Protein AF-E8KKF7-F1 (afdb_monomer_lite)

Structure (mmCIF, N/CA/C/O backbone):
data_AF-E8KKF7-F1
#
_entry.id   AF-E8KKF7-F1
#
loop_
_atom_site.group_PDB
_atom_site.id
_atom_site.type_symbol
_atom_site.label_atom_id
_atom_site.label_alt_id
_atom_site.label_comp_id
_atom_site.label_asym_id
_atom_site.label_entity_id
_atom_site.label_seq_id
_atom_site.pdbx_PDB_ins_code
_atom_site.Cartn_x
_atom_site.Cartn_y
_atom_site.Cartn_z
_atom_site.occupancy
_atom_site.B_iso_or_equiv
_atom_site.auth_seq_id
_atom_site.auth_comp_id
_atom_site.auth_asym_id
_atom_site.auth_atom_id
_atom_site.pdbx_PDB_model_num
ATOM 1 N N . MET A 1 1 ? 5.276 -1.524 -34.669 1.00 68.00 1 MET A N 1
ATOM 2 C CA . MET A 1 1 ? 5.662 -0.250 -34.017 1.00 68.00 1 MET A CA 1
ATOM 3 C C . MET A 1 1 ? 6.555 -0.436 -32.788 1.00 68.00 1 MET A C 1
ATOM 5 O O . MET A 1 1 ? 7.457 0.373 -32.644 1.00 68.00 1 MET A O 1
ATOM 9 N N . LEU A 1 2 ? 6.361 -1.468 -31.948 1.00 82.12 2 LEU A N 1
ATOM 10 C CA . LEU A 1 2 ? 7.208 -1.723 -30.761 1.00 82.12 2 LEU A CA 1
ATOM 11 C C . LEU A 1 2 ? 8.343 -2.738 -31.017 1.00 82.12 2 LEU A C 1
ATOM 13 O O . LEU A 1 2 ? 9.463 -2.562 -30.546 1.00 82.12 2 LEU A O 1
ATOM 17 N N . ALA A 1 3 ? 8.071 -3.789 -31.797 1.00 81.12 3 ALA A N 1
ATOM 18 C CA . ALA A 1 3 ? 9.077 -4.777 -32.189 1.00 81.12 3 ALA A CA 1
ATOM 19 C C . ALA A 1 3 ? 10.085 -4.194 -33.200 1.00 81.12 3 ALA A C 1
ATOM 21 O O . ALA A 1 3 ? 9.712 -3.393 -34.060 1.00 81.12 3 ALA A O 1
ATOM 22 N N . GLY A 1 4 ? 11.356 -4.602 -33.092 1.00 84.06 4 GLY A N 1
ATOM 23 C CA . GLY A 1 4 ? 12.447 -4.180 -33.984 1.00 84.06 4 GLY A CA 1
ATOM 24 C C . GLY A 1 4 ? 13.135 -2.856 -33.617 1.00 84.06 4 GLY A C 1
ATOM 25 O O . GLY A 1 4 ? 14.090 -2.468 -34.283 1.00 84.06 4 GLY A O 1
ATOM 26 N N . LYS A 1 5 ? 12.692 -2.165 -32.557 1.00 91.25 5 LYS A N 1
ATOM 27 C CA . LYS A 1 5 ? 13.332 -0.951 -32.015 1.00 91.25 5 LYS A CA 1
ATOM 28 C C . LYS A 1 5 ? 13.573 -1.090 -30.514 1.00 91.25 5 LYS A C 1
ATOM 30 O O . LYS A 1 5 ? 12.840 -1.815 -29.838 1.00 91.25 5 LYS A O 1
ATOM 35 N N . ARG A 1 6 ? 14.574 -0.375 -29.986 1.00 95.31 6 ARG A N 1
ATOM 36 C CA . ARG A 1 6 ? 14.796 -0.256 -28.536 1.00 95.31 6 ARG A CA 1
ATOM 37 C C . ARG A 1 6 ? 13.617 0.496 -27.912 1.00 95.31 6 ARG A C 1
ATOM 39 O O . ARG A 1 6 ? 13.372 1.640 -28.281 1.00 95.31 6 ARG A O 1
ATOM 46 N N . THR A 1 7 ? 12.882 -0.167 -27.021 1.00 95.88 7 THR A N 1
ATOM 47 C CA . THR A 1 7 ? 11.626 0.338 -26.453 1.00 95.88 7 THR A CA 1
ATOM 48 C C . THR A 1 7 ? 11.615 0.179 -24.938 1.00 95.88 7 THR A C 1
ATOM 50 O O . THR A 1 7 ? 11.833 -0.918 -24.422 1.00 95.88 7 THR A O 1
ATOM 53 N N . GLN A 1 8 ? 11.284 1.264 -24.238 1.00 95.44 8 GLN A N 1
ATOM 54 C CA . GLN A 1 8 ? 11.093 1.285 -22.793 1.00 95.44 8 GLN A CA 1
ATOM 55 C C . GLN A 1 8 ? 9.616 1.514 -22.460 1.00 95.44 8 GLN A C 1
ATOM 57 O O . GLN A 1 8 ? 9.016 2.491 -22.906 1.00 95.44 8 GLN A O 1
ATOM 62 N N . LEU A 1 9 ? 9.032 0.625 -21.658 1.00 95.31 9 LEU A N 1
ATOM 63 C CA . LEU A 1 9 ? 7.676 0.772 -21.135 1.00 95.31 9 LEU A CA 1
ATOM 64 C C . LEU A 1 9 ? 7.725 1.456 -19.766 1.00 95.31 9 LEU A C 1
ATOM 66 O O . LEU A 1 9 ? 8.407 0.976 -18.861 1.00 95.31 9 LEU A O 1
ATOM 70 N N . ILE A 1 10 ? 6.990 2.555 -19.593 1.00 96.06 10 ILE A N 1
ATOM 71 C CA . ILE A 1 10 ? 6.925 3.298 -18.326 1.00 96.06 10 ILE A CA 1
ATOM 72 C C . ILE A 1 10 ? 5.475 3.329 -17.845 1.00 96.06 10 ILE A C 1
ATOM 74 O O . ILE A 1 10 ? 4.610 3.926 -18.482 1.00 96.06 10 ILE A O 1
ATOM 78 N N . PHE A 1 11 ? 5.217 2.688 -16.707 1.00 96.44 11 PHE A N 1
ATOM 79 C CA . PHE A 1 11 ? 3.901 2.607 -16.081 1.00 96.44 11 PHE A CA 1
ATOM 80 C C . PHE A 1 11 ? 3.765 3.609 -14.929 1.00 96.44 11 PHE A C 1
ATOM 82 O O . PHE A 1 11 ? 4.661 3.761 -14.095 1.00 96.44 11 PHE A O 1
ATOM 89 N N . GLY A 1 12 ? 2.604 4.263 -14.869 1.00 96.19 12 GLY A N 1
ATOM 90 C CA . GLY A 1 12 ? 2.159 5.057 -13.722 1.00 96.19 12 GLY A CA 1
ATOM 91 C C . GLY A 1 12 ? 1.305 4.237 -12.751 1.00 96.19 12 GLY A C 1
ATOM 92 O O . GLY A 1 12 ? 0.695 3.243 -13.138 1.00 96.19 12 GLY A O 1
ATOM 93 N N . TRP A 1 13 ? 1.184 4.683 -11.498 1.00 96.94 13 TRP A N 1
ATOM 94 C CA . TRP A 1 13 ? 0.419 3.963 -10.464 1.00 96.94 13 TRP A CA 1
ATOM 95 C C . TRP A 1 13 ? -1.100 4.122 -10.547 1.00 96.94 13 TRP A C 1
ATOM 97 O O . TRP A 1 13 ? -1.814 3.499 -9.767 1.00 96.94 13 TRP A O 1
ATOM 107 N N . ALA A 1 14 ? -1.622 4.940 -11.461 1.00 95.75 14 ALA A N 1
ATOM 108 C CA . ALA A 1 14 ? -3.063 5.146 -11.589 1.00 95.75 14 ALA A CA 1
ATOM 109 C C . ALA A 1 14 ? -3.789 3.894 -12.110 1.00 95.75 14 ALA A C 1
ATOM 111 O O . ALA A 1 14 ? -4.843 3.539 -11.590 1.00 95.75 14 ALA A O 1
ATOM 112 N N . ILE A 1 15 ? -3.207 3.189 -13.087 1.00 95.44 15 ILE A N 1
ATOM 113 C CA . ILE A 1 15 ? -3.889 2.102 -13.807 1.00 95.44 15 ILE A CA 1
ATOM 114 C C . ILE A 1 15 ? -4.174 0.867 -12.936 1.00 95.44 15 ILE A C 1
ATOM 116 O O . ILE A 1 15 ? -5.080 0.107 -13.252 1.00 95.44 15 ILE A O 1
ATOM 120 N N . GLN A 1 16 ? -3.471 0.682 -11.814 1.00 95.94 16 GLN A N 1
ATOM 121 C CA . GLN A 1 16 ? -3.787 -0.385 -10.850 1.00 95.94 16 GLN A CA 1
ATOM 122 C C . GLN A 1 16 ? -4.894 -0.010 -9.850 1.00 95.94 16 GLN A C 1
ATOM 124 O O . GLN A 1 16 ? -5.404 -0.873 -9.144 1.00 95.94 16 GLN A O 1
ATOM 129 N N . ARG A 1 17 ? -5.327 1.259 -9.789 1.00 94.75 17 ARG A N 1
ATOM 130 C CA . ARG A 1 17 ? -6.362 1.728 -8.843 1.00 94.75 17 ARG A CA 1
ATOM 131 C C . ARG A 1 17 ? -7.768 1.599 -9.423 1.00 94.75 17 ARG A C 1
ATOM 133 O O . ARG A 1 17 ? -8.554 2.540 -9.375 1.00 94.75 17 ARG A O 1
ATOM 140 N N . GLN A 1 18 ? -8.074 0.430 -9.967 1.00 95.31 18 GLN A N 1
ATOM 141 C CA . GLN A 1 18 ? -9.381 0.086 -10.519 1.00 95.31 18 GLN A CA 1
ATOM 142 C C . GLN A 1 18 ? -9.734 -1.366 -10.191 1.00 95.31 18 GLN A C 1
ATOM 144 O O . GLN A 1 18 ? -8.913 -2.114 -9.655 1.00 95.31 18 GLN A O 1
ATOM 149 N N . GLN A 1 19 ? -10.966 -1.771 -10.495 1.00 96.50 19 GLN A N 1
ATOM 150 C CA . GLN A 1 19 ? -11.353 -3.173 -10.386 1.00 96.50 19 GLN A CA 1
ATOM 151 C C . GLN A 1 19 ? -10.482 -4.019 -11.327 1.00 96.50 19 GLN A C 1
ATOM 153 O O . GLN A 1 19 ? -10.274 -3.633 -12.474 1.00 96.50 19 GLN A O 1
ATOM 158 N N . HIS A 1 20 ? -9.967 -5.150 -10.838 1.00 96.75 20 HIS A N 1
ATOM 159 C CA . HIS A 1 20 ? -8.999 -5.990 -11.560 1.00 96.75 20 HIS A CA 1
ATOM 160 C C . HIS A 1 20 ? -7.677 -5.274 -11.900 1.00 96.75 20 HIS A C 1
ATOM 162 O O . HIS A 1 20 ? -7.023 -5.577 -12.899 1.00 96.75 20 HIS A O 1
ATOM 168 N N . GLY A 1 21 ? -7.274 -4.302 -11.075 1.00 96.38 21 GLY A N 1
ATOM 169 C CA . GLY A 1 21 ? -6.065 -3.500 -11.271 1.00 96.38 21 GLY A CA 1
ATOM 170 C C . GLY A 1 21 ? -4.748 -4.286 -11.273 1.00 96.38 21 GLY A C 1
ATOM 171 O O . GLY A 1 21 ? -3.733 -3.767 -11.735 1.00 96.38 21 GLY A O 1
ATOM 172 N N . GLU A 1 22 ? -4.750 -5.542 -10.827 1.00 96.56 22 GLU A N 1
ATOM 173 C CA . GLU A 1 22 ? -3.617 -6.461 -10.941 1.00 96.56 22 GLU A CA 1
ATOM 174 C C . GLU A 1 22 ? -3.328 -6.890 -12.393 1.00 96.56 22 GLU A C 1
ATOM 176 O O . GLU A 1 22 ? -2.169 -7.079 -12.768 1.00 96.56 22 GLU A O 1
ATOM 181 N N . GLN A 1 23 ? -4.364 -6.977 -13.234 1.00 97.88 23 GLN A N 1
ATOM 182 C CA . GLN A 1 23 ? -4.271 -7.451 -14.617 1.00 97.88 23 GLN A CA 1
ATOM 183 C C . GLN A 1 23 ? -3.421 -6.549 -15.532 1.00 97.88 23 GLN A C 1
ATOM 185 O O . GLN A 1 23 ? -2.531 -7.074 -16.204 1.00 97.88 23 GLN A O 1
ATOM 190 N N . PRO A 1 24 ? -3.612 -5.209 -15.584 1.00 96.62 24 PRO A N 1
ATOM 191 C CA . PRO A 1 24 ? -2.835 -4.353 -16.486 1.00 96.62 24 PRO A CA 1
ATOM 192 C C . PRO A 1 24 ? -1.336 -4.347 -16.166 1.00 96.62 24 PRO A C 1
ATOM 194 O O . PRO A 1 24 ? -0.515 -4.271 -17.078 1.00 96.62 24 PRO A O 1
ATOM 197 N N . TYR A 1 25 ? -0.969 -4.460 -14.888 1.00 96.44 25 TYR A N 1
ATOM 198 C CA . TYR A 1 25 ? 0.431 -4.574 -14.476 1.00 96.44 25 TYR A CA 1
ATOM 199 C C . TYR A 1 25 ? 1.027 -5.917 -14.896 1.00 96.44 25 TYR A C 1
ATOM 201 O O . TYR A 1 25 ? 2.114 -5.959 -15.473 1.00 96.44 25 TYR A O 1
ATOM 209 N N . TRP A 1 26 ? 0.301 -7.013 -14.662 1.00 97.62 26 TRP A N 1
ATOM 210 C CA . TRP A 1 26 ? 0.760 -8.338 -15.067 1.00 97.62 26 TRP A CA 1
ATOM 211 C C . TRP A 1 26 ? 0.940 -8.422 -16.586 1.00 97.62 26 TRP A C 1
ATOM 213 O O . TRP A 1 26 ? 2.009 -8.806 -17.065 1.00 97.62 26 TRP A O 1
ATOM 223 N N . MET A 1 27 ? -0.047 -7.964 -17.355 1.00 97.50 27 MET A N 1
ATOM 224 C CA . MET A 1 27 ? 0.040 -7.958 -18.814 1.00 97.50 27 MET A CA 1
ATOM 225 C C . MET A 1 27 ? 1.167 -7.049 -19.327 1.00 97.50 27 MET A C 1
ATOM 227 O O . MET A 1 27 ? 1.836 -7.388 -20.303 1.00 97.50 27 MET A O 1
ATOM 231 N N . GLY A 1 28 ? 1.439 -5.928 -18.649 1.00 95.62 28 GLY A N 1
ATOM 232 C CA . GLY A 1 28 ? 2.584 -5.067 -18.948 1.00 95.62 28 GLY A CA 1
ATOM 233 C C . GLY A 1 28 ? 3.923 -5.803 -18.845 1.00 95.62 28 GLY A C 1
ATOM 234 O O . GLY A 1 28 ? 4.760 -5.695 -19.744 1.00 95.62 28 GLY A O 1
ATOM 235 N N . ALA A 1 29 ? 4.106 -6.605 -17.794 1.00 96.44 29 ALA A N 1
ATOM 236 C CA . ALA A 1 29 ? 5.296 -7.438 -17.629 1.00 96.44 29 ALA A CA 1
ATOM 237 C C . ALA A 1 29 ? 5.397 -8.533 -18.707 1.00 96.44 29 ALA A C 1
ATOM 239 O O . ALA A 1 29 ? 6.473 -8.740 -19.268 1.00 96.44 29 ALA A O 1
ATOM 240 N N . VAL A 1 30 ? 4.279 -9.189 -19.040 1.00 97.12 30 VAL A N 1
ATOM 241 C CA . VAL A 1 30 ? 4.223 -10.198 -20.112 1.00 97.12 30 VAL A CA 1
ATOM 242 C C . VAL A 1 30 ? 4.623 -9.583 -21.454 1.00 97.12 30 VAL A C 1
ATOM 244 O O . VAL A 1 30 ? 5.475 -10.130 -22.149 1.00 97.12 30 VAL A O 1
ATOM 247 N N . LEU A 1 31 ? 4.089 -8.408 -21.797 1.00 95.44 31 LEU A N 1
ATOM 248 C CA . LEU A 1 31 ? 4.441 -7.703 -23.029 1.00 95.44 31 LEU A CA 1
ATOM 249 C C . LEU A 1 31 ? 5.932 -7.332 -23.074 1.00 95.44 31 LEU A C 1
ATOM 251 O O . LEU A 1 31 ? 6.580 -7.510 -24.104 1.00 95.44 31 LEU A O 1
ATOM 255 N N . ALA A 1 32 ? 6.494 -6.851 -21.962 1.00 95.69 32 ALA A N 1
ATOM 256 C CA . ALA A 1 32 ? 7.920 -6.545 -21.868 1.00 95.69 32 ALA A CA 1
ATOM 257 C C . ALA A 1 32 ? 8.796 -7.791 -22.083 1.00 95.69 32 ALA A C 1
ATOM 259 O O . ALA A 1 32 ? 9.821 -7.713 -22.764 1.00 95.69 32 ALA A O 1
ATOM 260 N N . ALA A 1 33 ? 8.376 -8.938 -21.539 1.00 95.81 33 ALA A N 1
ATOM 261 C CA . ALA A 1 33 ? 9.050 -10.216 -21.734 1.00 95.81 33 ALA A CA 1
ATOM 262 C C . ALA A 1 33 ? 8.961 -10.686 -23.195 1.00 95.81 33 ALA A C 1
ATOM 264 O O . ALA A 1 33 ? 9.976 -11.077 -23.765 1.00 95.81 33 ALA A O 1
ATOM 265 N N . MET A 1 34 ? 7.792 -10.562 -23.834 1.00 95.44 34 MET A N 1
ATOM 266 C CA . MET A 1 34 ? 7.607 -10.888 -25.256 1.00 95.44 34 MET A CA 1
ATOM 267 C C . MET A 1 34 ? 8.458 -10.012 -26.186 1.00 95.44 34 MET A C 1
ATOM 269 O O . MET A 1 34 ? 8.893 -10.477 -27.235 1.00 95.44 34 MET A O 1
ATOM 273 N N . LEU A 1 35 ? 8.719 -8.754 -25.812 1.00 94.56 35 LEU A N 1
ATOM 274 C CA . LEU A 1 35 ? 9.629 -7.878 -26.557 1.00 94.56 35 LEU A CA 1
ATOM 275 C C . LEU A 1 35 ? 11.105 -8.290 -26.418 1.00 94.56 35 LEU A C 1
ATOM 277 O O . LEU A 1 35 ? 11.910 -7.890 -27.257 1.00 94.56 35 LEU A O 1
ATOM 281 N N . GLY A 1 36 ? 11.471 -9.059 -25.385 1.00 95.06 36 GLY A N 1
ATOM 282 C CA . GLY A 1 36 ? 12.812 -9.631 -25.212 1.00 95.06 36 GLY A CA 1
ATOM 283 C C . GLY A 1 36 ? 13.919 -8.625 -24.873 1.00 95.06 36 GLY A C 1
ATOM 284 O O . GLY A 1 36 ? 15.091 -8.912 -25.083 1.00 95.06 36 GLY A O 1
ATOM 285 N N . GLN A 1 37 ? 13.572 -7.430 -24.378 1.00 95.38 37 GLN A N 1
ATOM 286 C CA . GLN A 1 37 ? 14.531 -6.334 -24.130 1.00 95.38 37 GLN A CA 1
ATOM 287 C C . GLN A 1 37 ? 14.801 -6.066 -22.642 1.00 95.38 37 GLN A C 1
ATOM 289 O O . GLN A 1 37 ? 15.417 -5.057 -22.295 1.00 95.38 37 GLN A O 1
ATOM 294 N N . ILE A 1 38 ? 14.325 -6.943 -21.755 1.00 96.62 38 ILE A N 1
ATOM 295 C CA . ILE A 1 38 ? 14.552 -6.832 -20.311 1.00 96.62 38 ILE A CA 1
ATOM 296 C C . ILE A 1 38 ? 16.052 -6.995 -20.026 1.00 96.62 38 ILE A C 1
ATOM 298 O O . ILE A 1 38 ? 16.666 -7.965 -20.458 1.00 96.62 38 ILE A O 1
ATOM 302 N N . GLY A 1 39 ? 16.633 -6.034 -19.302 1.00 94.69 39 GLY A N 1
ATOM 303 C CA . GLY A 1 39 ? 18.057 -6.015 -18.940 1.00 94.69 39 GLY A CA 1
ATOM 304 C C . GLY A 1 39 ? 18.948 -5.182 -19.867 1.00 94.69 39 GLY A C 1
ATOM 305 O O . GLY A 1 39 ? 20.111 -4.957 -19.547 1.00 94.69 39 GLY A O 1
ATOM 306 N N . LEU A 1 40 ? 18.422 -4.674 -20.986 1.00 95.69 40 LEU A N 1
ATOM 307 C CA . LEU A 1 40 ? 19.177 -3.812 -21.895 1.00 95.69 40 LEU A CA 1
ATOM 308 C C . LEU A 1 40 ? 18.978 -2.325 -21.550 1.00 95.69 40 LEU A C 1
ATOM 310 O O . LEU A 1 40 ? 17.876 -1.904 -21.204 1.00 95.69 40 LEU A O 1
ATOM 314 N N . ALA A 1 41 ? 20.019 -1.500 -21.710 1.00 95.81 41 ALA A N 1
ATOM 315 C CA . ALA A 1 41 ? 19.934 -0.056 -21.462 1.00 95.81 41 ALA A CA 1
ATOM 316 C C . ALA A 1 41 ? 18.851 0.613 -22.336 1.00 95.81 41 ALA A C 1
ATOM 318 O O . ALA A 1 41 ? 18.863 0.482 -23.561 1.00 95.81 41 ALA A O 1
ATOM 319 N N . GLY A 1 42 ? 17.888 1.302 -21.718 1.00 93.44 42 GLY A N 1
ATOM 320 C CA . GLY A 1 42 ? 16.740 1.894 -22.423 1.00 93.44 42 GLY A CA 1
ATOM 321 C C . GLY A 1 42 ? 15.728 0.873 -22.968 1.00 93.44 42 GLY A C 1
ATOM 322 O O . GLY A 1 42 ? 14.938 1.206 -23.847 1.00 93.44 42 GLY A O 1
ATOM 323 N N . GLY A 1 43 ? 15.776 -0.380 -22.504 1.00 94.12 43 GLY A N 1
ATOM 324 C CA . GLY A 1 43 ? 14.842 -1.450 -22.851 1.00 94.12 43 GLY A CA 1
ATOM 325 C C . GLY A 1 43 ? 14.110 -2.000 -21.626 1.00 94.12 43 GLY A C 1
ATOM 326 O O . GLY A 1 43 ? 14.532 -1.811 -20.486 1.00 94.12 43 GLY A O 1
ATOM 327 N N . GLY A 1 44 ? 13.000 -2.697 -21.860 1.00 95.50 44 GLY A N 1
ATOM 328 C CA . GLY A 1 44 ? 12.240 -3.367 -20.804 1.00 95.50 44 GLY A CA 1
ATOM 329 C C . GLY A 1 44 ? 11.143 -2.490 -20.204 1.00 95.50 44 GLY A C 1
ATOM 330 O O . GLY A 1 44 ? 10.489 -1.726 -20.914 1.00 95.50 44 GLY A O 1
ATOM 331 N N . ILE A 1 45 ? 10.898 -2.642 -18.902 1.00 96.50 45 ILE A N 1
ATOM 332 C CA . ILE A 1 45 ? 9.751 -2.051 -18.204 1.00 96.50 45 ILE A CA 1
ATOM 333 C C . ILE A 1 45 ? 10.168 -1.360 -16.910 1.00 96.50 45 ILE A C 1
ATOM 335 O O . ILE A 1 45 ? 11.037 -1.837 -16.184 1.00 96.50 45 ILE A O 1
ATOM 339 N N . SER A 1 46 ? 9.508 -0.249 -16.593 1.00 96.44 46 SER A N 1
ATOM 340 C CA . SER A 1 46 ? 9.616 0.406 -15.301 1.00 96.44 46 SER A CA 1
ATOM 341 C C . SER A 1 46 ? 8.268 0.836 -14.744 1.00 96.44 46 SER A C 1
ATOM 343 O O . SER A 1 46 ? 7.392 1.301 -15.470 1.00 96.44 46 SER A O 1
ATOM 345 N N . TYR A 1 47 ? 8.156 0.753 -13.421 1.00 96.81 47 TYR A N 1
ATOM 346 C CA . TYR A 1 47 ? 6.976 1.126 -12.651 1.00 96.81 47 TYR A CA 1
ATOM 347 C C . TYR A 1 47 ? 7.187 2.356 -11.759 1.00 96.81 47 TYR A C 1
ATOM 349 O O . TYR A 1 47 ? 6.302 2.664 -10.967 1.00 96.81 47 TYR A O 1
ATOM 357 N N . ALA A 1 48 ? 8.344 3.034 -11.820 1.00 95.69 48 ALA A N 1
ATOM 358 C CA . ALA A 1 48 ? 8.704 4.025 -10.797 1.00 95.69 48 ALA A CA 1
ATOM 359 C C . ALA A 1 48 ? 9.446 5.287 -11.285 1.00 95.69 48 ALA A C 1
ATOM 361 O O . ALA A 1 48 ? 9.647 6.182 -10.477 1.00 95.69 48 ALA A O 1
ATOM 362 N N . HIS A 1 49 ? 9.791 5.433 -12.576 1.00 95.00 49 HIS A N 1
ATOM 363 C CA . HIS A 1 49 ? 10.504 6.635 -13.082 1.00 95.00 49 HIS A CA 1
ATOM 364 C C . HIS A 1 49 ? 9.765 7.967 -12.834 1.00 95.00 49 HIS A C 1
ATOM 366 O O . HIS A 1 49 ? 10.361 9.032 -12.920 1.00 95.00 49 HIS A O 1
ATOM 372 N N . HIS A 1 50 ? 8.468 7.926 -12.528 1.00 95.19 50 HIS A N 1
ATOM 373 C CA . HIS A 1 50 ? 7.663 9.106 -12.206 1.00 95.19 50 HIS A CA 1
ATOM 374 C C . HIS A 1 50 ? 7.703 9.494 -10.713 1.00 95.19 50 HIS A C 1
ATOM 376 O O . HIS A 1 50 ? 7.037 10.450 -10.322 1.00 95.19 50 HIS A O 1
ATOM 382 N N . TYR A 1 51 ? 8.423 8.749 -9.867 1.00 96.56 51 TYR A N 1
ATOM 383 C CA . TYR A 1 51 ? 8.450 8.934 -8.417 1.00 96.56 51 TYR A CA 1
ATOM 384 C C . TYR A 1 51 ? 9.866 9.258 -7.924 1.00 96.56 51 TYR A C 1
ATOM 386 O O . TYR A 1 51 ? 10.820 8.574 -8.284 1.00 96.56 51 TYR A O 1
ATOM 394 N N . SER A 1 52 ? 9.990 10.303 -7.099 1.00 94.69 52 SER A N 1
ATOM 395 C CA . SER A 1 52 ? 11.213 10.690 -6.371 1.00 94.69 52 SER A CA 1
ATOM 396 C C . SER A 1 52 ? 12.504 10.697 -7.204 1.00 94.69 52 SER A C 1
ATOM 398 O O . SER A 1 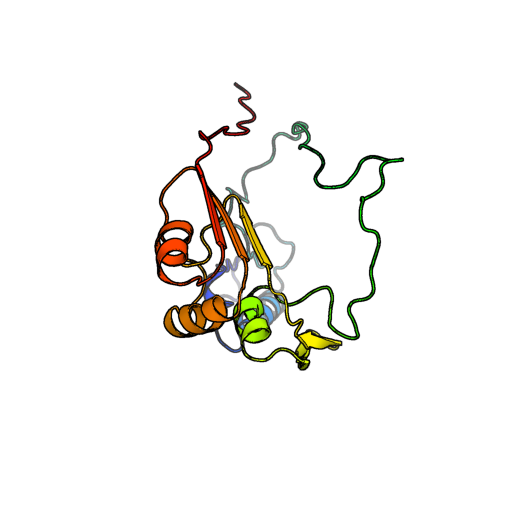52 ? 13.544 10.235 -6.743 1.00 94.69 52 SER A O 1
ATOM 400 N N . SER A 1 53 ? 12.434 11.209 -8.438 1.00 94.75 53 SER A N 1
ATOM 401 C CA . SER A 1 53 ? 13.585 11.342 -9.350 1.00 94.75 53 SER A CA 1
ATOM 402 C C . SER A 1 53 ? 14.343 10.032 -9.621 1.00 94.75 53 SER A C 1
ATOM 404 O O . SER A 1 53 ? 15.549 10.042 -9.879 1.00 94.75 53 SER A O 1
ATOM 406 N N . ILE A 1 54 ? 13.645 8.891 -9.590 1.00 93.12 54 ILE A N 1
ATOM 407 C CA . ILE A 1 54 ? 14.219 7.594 -9.964 1.00 93.12 54 ILE A CA 1
ATOM 408 C C . ILE A 1 54 ? 14.746 7.659 -11.404 1.00 93.12 54 ILE A C 1
ATOM 410 O O . ILE A 1 54 ? 14.008 7.974 -12.337 1.00 93.12 54 ILE A O 1
ATOM 414 N N . GLY A 1 55 ? 16.029 7.334 -11.568 1.00 91.81 55 GLY A N 1
ATOM 415 C CA . GLY A 1 55 ? 16.774 7.466 -12.825 1.00 91.81 55 GLY A CA 1
ATOM 416 C C . GLY A 1 55 ? 17.982 8.400 -12.711 1.00 91.81 55 GLY A C 1
ATOM 417 O O . GLY A 1 55 ? 18.890 8.310 -13.532 1.00 91.81 55 GLY A O 1
ATOM 418 N N . VAL A 1 56 ? 18.033 9.243 -11.673 1.00 96.12 56 VAL A N 1
ATOM 419 C CA . VAL A 1 56 ? 19.227 10.019 -11.308 1.00 96.12 56 VAL A CA 1
ATOM 420 C C . VAL A 1 56 ? 20.145 9.167 -10.428 1.00 96.12 56 VAL A C 1
ATOM 422 O O . VAL A 1 56 ? 19.686 8.504 -9.497 1.00 96.12 56 VAL A O 1
ATOM 425 N N . SER A 1 57 ? 21.446 9.171 -10.722 1.00 94.50 57 SER A N 1
ATOM 426 C CA . SER A 1 57 ? 22.446 8.423 -9.954 1.00 94.50 57 SER A CA 1
ATOM 427 C C . SER A 1 57 ? 22.542 8.923 -8.510 1.00 94.50 57 SER A C 1
ATOM 429 O O . SER A 1 57 ? 22.630 10.126 -8.269 1.00 94.50 57 SER A O 1
ATOM 431 N N . SER A 1 58 ? 22.566 7.995 -7.551 1.00 95.00 58 SER A N 1
ATOM 432 C CA . SER A 1 58 ? 22.831 8.313 -6.142 1.00 95.00 58 SER A CA 1
ATOM 433 C C . SER A 1 58 ? 24.297 8.710 -5.938 1.00 95.00 58 SER A C 1
ATOM 435 O O . SER A 1 58 ? 25.179 8.184 -6.616 1.00 95.00 58 SER A O 1
ATOM 437 N N . SER A 1 59 ? 24.566 9.595 -4.973 1.00 94.56 59 SER A N 1
ATOM 438 C CA . SER A 1 59 ? 25.929 9.984 -4.580 1.00 94.56 59 SER A CA 1
ATOM 439 C C . SER A 1 59 ? 26.698 8.868 -3.862 1.00 94.56 59 SER A C 1
ATOM 441 O O . SER A 1 59 ? 27.917 8.941 -3.754 1.00 94.56 59 SER A O 1
ATOM 443 N N . GLY A 1 60 ? 25.997 7.852 -3.346 1.00 94.44 60 GLY A N 1
ATOM 444 C CA . GLY A 1 60 ? 26.585 6.784 -2.531 1.00 94.44 60 GLY A CA 1
ATOM 445 C C . GLY A 1 60 ? 26.880 7.181 -1.078 1.00 94.44 60 GLY A C 1
ATOM 446 O O . GLY A 1 60 ? 27.409 6.365 -0.328 1.00 94.44 60 GLY A O 1
ATOM 447 N N . ALA A 1 61 ? 26.530 8.402 -0.663 1.00 95.81 61 ALA A N 1
ATOM 448 C CA . ALA A 1 61 ? 26.679 8.844 0.720 1.00 95.81 61 ALA A CA 1
ATOM 449 C C . ALA A 1 61 ? 25.654 8.171 1.653 1.00 95.81 61 ALA A C 1
ATOM 451 O O . ALA A 1 61 ? 24.537 7.839 1.248 1.00 95.81 61 ALA A O 1
ATOM 452 N N . ALA A 1 62 ? 26.031 7.998 2.921 1.00 94.75 62 ALA A N 1
ATOM 453 C CA . ALA A 1 62 ? 25.129 7.492 3.947 1.00 94.75 62 ALA A CA 1
ATOM 454 C C . ALA A 1 62 ? 24.093 8.557 4.344 1.00 94.75 62 ALA A C 1
ATOM 456 O O . ALA A 1 62 ? 24.431 9.726 4.526 1.00 94.75 62 ALA A O 1
ATOM 457 N N . MET A 1 63 ? 22.841 8.131 4.516 1.00 92.06 63 MET A N 1
ATOM 458 C CA . MET A 1 63 ? 21.761 8.976 5.030 1.00 92.06 63 MET A CA 1
ATOM 459 C C . MET A 1 63 ? 21.687 8.885 6.562 1.00 92.06 63 MET A C 1
ATOM 461 O O . MET A 1 63 ? 21.974 7.818 7.115 1.00 92.06 63 MET A O 1
ATOM 465 N N . PRO A 1 64 ? 21.277 9.960 7.261 1.00 92.00 64 PRO A N 1
ATOM 466 C CA . PRO A 1 64 ? 21.030 9.902 8.697 1.00 92.00 64 PRO A CA 1
ATOM 467 C C . PRO A 1 64 ? 19.913 8.904 9.029 1.00 92.00 64 PRO A C 1
ATOM 469 O O . PRO A 1 64 ? 18.970 8.714 8.257 1.00 92.00 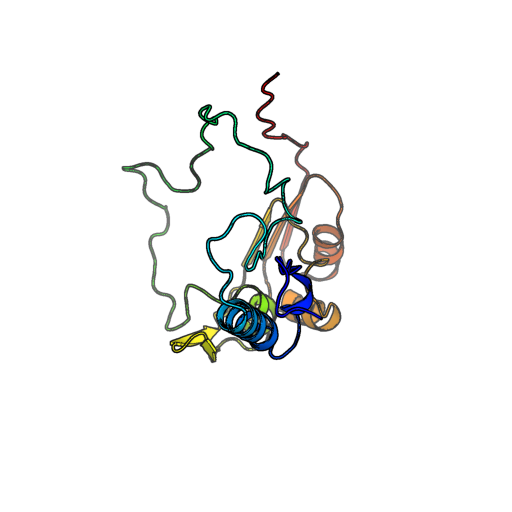64 PRO A O 1
ATOM 472 N N . SER A 1 65 ? 20.025 8.270 10.198 1.00 90.12 65 SER A N 1
ATOM 473 C CA . SER A 1 65 ? 19.011 7.336 10.694 1.00 90.12 65 SER A CA 1
ATOM 474 C C . SER A 1 65 ? 17.750 8.065 11.178 1.00 90.12 65 SER A C 1
ATOM 476 O O . SER A 1 65 ? 17.756 9.273 11.413 1.00 90.12 65 SER A O 1
ATOM 478 N N . SER A 1 66 ? 16.661 7.314 11.342 1.00 91.06 66 SER A N 1
ATOM 479 C CA . SER A 1 66 ? 15.381 7.810 11.854 1.00 91.06 66 SER A CA 1
ATOM 480 C C . SER A 1 66 ? 15.200 7.503 13.345 1.00 91.06 66 SER A C 1
ATOM 482 O O . SER A 1 66 ? 15.926 6.690 13.918 1.00 91.06 66 SER A O 1
ATOM 484 N N . PHE A 1 67 ? 14.196 8.126 13.964 1.00 90.81 67 PHE A N 1
ATOM 485 C CA . PHE A 1 67 ? 13.765 7.779 15.319 1.00 90.81 67 PHE A CA 1
ATOM 486 C C . PHE A 1 67 ? 13.151 6.364 15.348 1.00 90.81 67 PHE A C 1
ATOM 488 O O . PHE A 1 67 ? 12.384 6.016 14.440 1.00 90.81 67 PHE A O 1
ATOM 495 N N . PRO A 1 68 ? 13.437 5.543 16.378 1.00 88.94 68 PRO A N 1
ATOM 496 C CA . PRO A 1 68 ? 12.868 4.205 16.487 1.00 88.94 68 PRO A CA 1
ATOM 497 C C . PRO A 1 68 ? 11.341 4.266 16.630 1.00 88.94 68 PRO A C 1
ATOM 499 O O . PRO A 1 68 ? 10.795 5.049 17.402 1.00 88.94 68 PRO A O 1
ATOM 502 N N . SER A 1 69 ? 10.643 3.425 15.861 1.00 88.69 69 SER A N 1
ATOM 503 C CA . SER A 1 69 ? 9.177 3.275 15.932 1.00 88.69 69 SER A CA 1
ATOM 504 C C . SER A 1 69 ? 8.730 2.087 16.794 1.00 88.69 69 SER A C 1
ATOM 506 O O . SER A 1 69 ? 7.535 1.910 17.017 1.00 88.69 69 SER A O 1
ATOM 508 N N . ASN A 1 70 ? 9.680 1.274 17.261 1.00 90.94 70 ASN A N 1
ATOM 509 C CA . ASN A 1 70 ? 9.459 0.138 18.153 1.00 90.94 70 ASN A CA 1
ATOM 510 C C . ASN A 1 70 ? 10.063 0.432 19.530 1.00 90.94 70 ASN A C 1
ATOM 512 O O . ASN A 1 70 ? 10.845 1.366 19.679 1.00 90.94 70 ASN A O 1
ATOM 516 N N . LEU A 1 71 ? 9.689 -0.375 20.520 1.00 89.88 71 LEU A N 1
ATOM 517 C CA . LEU A 1 71 ? 10.260 -0.302 21.863 1.00 89.88 71 LEU A CA 1
ATOM 518 C C . LEU A 1 71 ? 11.731 -0.721 21.857 1.00 89.88 71 LEU A C 1
ATOM 520 O O . LEU A 1 71 ? 12.099 -1.654 21.140 1.00 89.88 71 LEU A O 1
ATOM 524 N N . ASP A 1 72 ? 12.525 -0.062 22.697 1.00 91.12 72 ASP A N 1
ATOM 525 C CA . ASP A 1 72 ? 13.916 -0.436 22.938 1.00 91.12 72 ASP A CA 1
ATOM 526 C C . ASP A 1 72 ? 14.007 -1.775 23.685 1.00 91.12 72 ASP A C 1
ATOM 528 O O . ASP A 1 72 ? 13.085 -2.196 24.395 1.00 91.12 72 ASP A O 1
ATOM 532 N N . GLU A 1 73 ? 15.149 -2.447 23.551 1.00 90.62 73 GLU A N 1
ATOM 533 C CA . GLU A 1 73 ? 15.413 -3.705 24.244 1.00 90.62 73 GLU A CA 1
ATOM 534 C C . GLU A 1 73 ? 15.275 -3.545 25.769 1.00 90.62 73 GLU A C 1
ATOM 536 O O . GLU A 1 73 ? 15.749 -2.583 26.371 1.00 90.62 73 GLU A O 1
ATOM 541 N N . GLY A 1 74 ? 14.589 -4.496 26.408 1.00 88.69 74 GLY A N 1
ATOM 542 C CA . GLY A 1 74 ? 14.319 -4.471 27.850 1.00 88.69 74 GLY A CA 1
ATOM 543 C C . GLY A 1 74 ? 13.102 -3.638 28.270 1.00 88.69 74 GLY A C 1
ATOM 544 O O . GLY A 1 74 ? 12.667 -3.753 29.417 1.00 88.69 74 GLY A O 1
ATOM 545 N N . GLN A 1 75 ? 12.493 -2.858 27.369 1.00 90.12 75 GLN A N 1
ATOM 546 C CA . GLN A 1 75 ? 11.223 -2.186 27.646 1.00 90.12 75 GLN A CA 1
ATOM 547 C C . GLN A 1 75 ? 10.030 -3.103 27.362 1.00 90.12 75 GLN A C 1
ATOM 549 O O . GLN A 1 75 ? 10.011 -3.876 26.406 1.00 90.12 75 GLN A O 1
ATOM 554 N N . THR A 1 76 ? 8.993 -3.001 28.193 1.00 88.94 76 THR A N 1
ATOM 555 C CA . THR A 1 76 ? 7.754 -3.771 28.030 1.00 88.94 76 THR A CA 1
ATOM 556 C C . THR A 1 76 ? 6.542 -2.849 28.018 1.00 88.94 76 THR A C 1
ATOM 558 O O . THR A 1 76 ? 6.507 -1.813 28.682 1.00 88.94 76 THR A O 1
ATOM 561 N N . VAL A 1 77 ? 5.530 -3.217 27.231 1.00 90.12 77 VAL A N 1
ATOM 562 C CA . VAL A 1 77 ? 4.248 -2.506 27.217 1.00 90.12 77 VAL A CA 1
ATOM 563 C C . VAL A 1 77 ? 3.487 -2.746 28.517 1.00 90.12 77 VAL A C 1
ATOM 565 O O . VAL A 1 77 ? 3.468 -3.857 29.041 1.00 90.12 77 VAL A O 1
ATOM 568 N N . LYS A 1 78 ? 2.770 -1.723 28.995 1.00 91.50 78 LYS A N 1
ATOM 569 C CA . LYS A 1 78 ? 1.898 -1.833 30.178 1.00 91.50 78 LYS A CA 1
ATOM 570 C C . LYS A 1 78 ? 0.820 -2.917 30.032 1.00 91.50 78 LYS A C 1
ATOM 572 O O . LYS A 1 78 ? 0.446 -3.542 31.018 1.00 91.50 78 LYS A O 1
ATOM 577 N N . TYR A 1 79 ? 0.313 -3.127 28.817 1.00 90.75 79 TYR A N 1
ATOM 578 C CA . TYR A 1 79 ? -0.694 -4.141 28.510 1.00 90.75 79 TYR A CA 1
ATOM 579 C C . TYR A 1 79 ? -0.153 -5.092 27.443 1.00 90.75 79 TYR A C 1
ATOM 581 O O . TYR A 1 79 ? 0.100 -4.673 26.318 1.00 90.75 79 TYR A O 1
ATOM 589 N N . THR A 1 80 ? 0.015 -6.365 27.797 1.00 89.06 80 THR A N 1
ATOM 590 C CA . THR A 1 80 ? 0.643 -7.401 26.954 1.00 89.06 80 THR A CA 1
ATOM 591 C C . THR A 1 80 ? -0.359 -8.373 26.328 1.00 89.06 80 THR A C 1
ATOM 593 O O . THR A 1 80 ? 0.044 -9.366 25.724 1.00 89.06 80 THR A O 1
ATOM 596 N N . ASN A 1 81 ? -1.662 -8.114 26.472 1.00 89.69 81 ASN A N 1
ATOM 597 C CA . ASN A 1 81 ? -2.698 -8.989 25.936 1.00 89.69 81 ASN A CA 1
ATOM 598 C C . ASN A 1 81 ? -2.655 -8.999 24.395 1.00 89.69 81 ASN A C 1
ATOM 600 O O . ASN A 1 81 ? -2.779 -7.950 23.765 1.00 89.69 81 ASN A O 1
ATOM 604 N N . LYS A 1 82 ? -2.486 -10.193 23.815 1.00 87.06 82 LYS A N 1
ATOM 605 C CA . LYS A 1 82 ? -2.482 -10.458 22.365 1.00 87.06 82 LYS A CA 1
ATOM 606 C C . LYS A 1 82 ? -3.647 -11.349 21.918 1.00 87.06 82 LYS A C 1
ATOM 608 O O . LYS A 1 82 ? -3.637 -11.866 20.805 1.00 87.06 82 LYS A O 1
ATOM 613 N N . ASP A 1 83 ? -4.629 -11.574 22.784 1.00 91.31 83 ASP A N 1
ATOM 614 C CA . ASP A 1 83 ? -5.843 -12.294 22.428 1.00 91.31 83 ASP A CA 1
ATOM 615 C C . ASP A 1 83 ? -6.791 -11.370 21.653 1.00 91.31 83 ASP A C 1
ATOM 617 O O . ASP A 1 83 ? -7.423 -10.469 22.207 1.00 91.31 83 ASP A O 1
ATOM 621 N N . TYR A 1 84 ? -6.885 -11.612 20.346 1.00 90.25 84 TYR A N 1
ATOM 622 C CA . TYR A 1 84 ? -7.793 -10.912 19.440 1.00 90.25 84 TYR A CA 1
ATOM 623 C C . TYR A 1 84 ? -9.152 -11.611 19.304 1.00 90.25 84 TYR A C 1
ATOM 625 O O . TYR A 1 84 ? -9.901 -11.276 18.394 1.00 90.25 84 TYR A O 1
ATOM 633 N N . GLN A 1 85 ? -9.493 -12.582 20.160 1.00 90.06 85 GLN A N 1
ATOM 634 C CA . GLN A 1 85 ? -10.803 -13.251 20.191 1.00 90.06 85 GLN A CA 1
ATOM 635 C C . GLN A 1 85 ? -11.233 -13.836 18.830 1.00 90.06 85 GLN A C 1
ATOM 637 O O . GLN A 1 85 ? -12.401 -13.781 18.446 1.00 90.06 85 GLN A O 1
ATOM 642 N N . GLY A 1 86 ? -10.271 -14.361 18.064 1.00 89.25 86 GLY A N 1
ATOM 643 C CA . GLY A 1 86 ? -10.498 -14.915 16.723 1.00 89.25 86 GLY A CA 1
ATOM 644 C C . GLY A 1 86 ? -10.619 -13.881 15.592 1.00 89.25 86 GLY A C 1
ATOM 645 O O . GLY A 1 86 ? -10.769 -14.264 14.430 1.00 89.25 86 GLY A O 1
ATOM 646 N N . TYR A 1 87 ? -10.521 -12.582 15.891 1.00 94.19 87 TYR A N 1
ATOM 647 C CA . TYR A 1 87 ? -10.394 -11.527 14.886 1.00 94.19 87 TYR A CA 1
ATOM 648 C C . TYR A 1 87 ? -8.954 -11.423 14.367 1.00 94.19 87 TYR A C 1
ATOM 650 O O . TYR A 1 87 ? -7.996 -11.813 15.032 1.00 94.19 87 TYR A O 1
ATOM 658 N N . SER A 1 88 ? -8.786 -10.884 13.160 1.00 93.38 88 SER A N 1
ATOM 659 C CA . SER A 1 88 ? -7.459 -10.682 12.579 1.00 93.38 88 SER A CA 1
ATOM 660 C C . SER A 1 88 ? -6.786 -9.428 13.138 1.00 93.38 88 SER A C 1
ATOM 662 O O . SER A 1 88 ? -7.369 -8.346 13.108 1.00 93.38 88 SER A O 1
ATOM 664 N N . GLU A 1 89 ? -5.532 -9.567 13.575 1.00 92.06 89 GLU A N 1
ATOM 665 C CA . GLU A 1 89 ? -4.674 -8.454 14.014 1.00 92.06 89 GLU A CA 1
ATOM 666 C C . GLU A 1 89 ? -4.411 -7.449 12.881 1.00 92.06 89 GLU A C 1
ATOM 668 O O . GLU A 1 89 ? -4.406 -6.237 13.088 1.00 92.06 89 GLU A O 1
ATOM 673 N N . VAL A 1 90 ? -4.234 -7.957 11.658 1.00 91.88 90 VAL A N 1
ATOM 674 C CA . VAL A 1 90 ? -3.928 -7.153 10.473 1.00 91.88 90 VAL A CA 1
ATOM 675 C C . VAL A 1 90 ? -5.075 -7.243 9.477 1.00 91.88 90 VAL A C 1
ATOM 677 O O . VAL A 1 90 ? -5.492 -8.333 9.082 1.00 91.88 90 VAL A O 1
ATOM 680 N N . ILE A 1 91 ? -5.548 -6.081 9.025 1.00 93.19 91 ILE A N 1
ATOM 681 C CA . ILE A 1 91 ? -6.550 -5.957 7.964 1.00 93.19 91 ILE A CA 1
ATOM 682 C C . ILE A 1 91 ? -5.996 -5.143 6.784 1.00 93.19 91 ILE A C 1
ATOM 684 O O . ILE A 1 91 ? -5.181 -4.240 6.983 1.00 93.19 91 ILE A O 1
ATOM 688 N N . PRO A 1 92 ? -6.453 -5.400 5.546 1.00 92.81 92 PRO A N 1
ATOM 689 C CA . PRO A 1 92 ? -6.120 -4.571 4.399 1.00 92.81 92 PRO A CA 1
ATOM 690 C C . PRO A 1 92 ? -6.580 -3.129 4.629 1.00 92.81 92 PRO A C 1
ATOM 692 O O . PRO A 1 92 ? -7.730 -2.889 4.997 1.00 92.81 92 PRO A O 1
ATOM 695 N N . VAL A 1 93 ? -5.701 -2.162 4.358 1.00 90.50 93 VAL A N 1
ATOM 696 C CA . VAL A 1 93 ? -5.914 -0.732 4.665 1.00 90.50 93 VAL A CA 1
ATOM 697 C C . VAL A 1 93 ? -7.198 -0.143 4.065 1.00 90.50 93 VAL A C 1
ATOM 699 O O . VAL A 1 93 ? -7.823 0.741 4.642 1.00 90.50 93 VAL A O 1
ATOM 702 N N . THR A 1 94 ? -7.653 -0.641 2.915 1.00 89.81 94 THR A N 1
ATOM 703 C CA . THR A 1 94 ? -8.893 -0.170 2.276 1.00 89.81 94 THR A CA 1
ATOM 704 C C . THR A 1 94 ? -10.162 -0.743 2.915 1.00 89.81 94 THR A C 1
ATOM 706 O O . THR A 1 94 ? -11.255 -0.250 2.647 1.00 89.81 94 THR A O 1
ATOM 709 N N . ARG A 1 95 ? -10.041 -1.753 3.789 1.00 92.31 95 ARG A N 1
ATOM 710 C CA . ARG A 1 95 ? -11.155 -2.434 4.473 1.00 92.31 95 ARG A CA 1
ATOM 711 C C . ARG A 1 95 ? -11.437 -1.911 5.876 1.00 92.31 95 ARG A C 1
ATOM 713 O O . ARG A 1 95 ? -12.339 -2.413 6.534 1.00 92.31 95 ARG A O 1
ATOM 720 N N . THR A 1 96 ? -10.756 -0.854 6.310 1.00 90.00 96 THR A N 1
ATOM 721 C CA . THR A 1 96 ? -11.010 -0.162 7.584 1.00 90.00 96 THR A CA 1
ATOM 722 C C . THR A 1 96 ? -12.496 0.194 7.762 1.00 90.00 96 THR A C 1
ATOM 724 O O . THR A 1 96 ? -13.119 -0.191 8.747 1.00 90.00 96 THR A O 1
ATOM 727 N N . THR A 1 97 ? -13.129 0.848 6.780 1.00 91.06 97 THR A N 1
ATOM 728 C CA . THR A 1 97 ? -14.559 1.212 6.880 1.00 91.06 97 THR A CA 1
ATOM 729 C C . THR A 1 97 ? -15.488 -0.006 6.865 1.00 91.06 97 THR A C 1
ATOM 731 O O . THR A 1 97 ? -16.495 -0.011 7.572 1.00 91.06 97 THR A O 1
ATOM 734 N N . ASP A 1 98 ? -15.136 -1.053 6.111 1.00 93.25 98 ASP A N 1
ATOM 735 C CA . ASP A 1 98 ? -15.878 -2.320 6.074 1.00 93.25 98 ASP A CA 1
ATOM 736 C C . ASP A 1 98 ? -15.811 -3.057 7.412 1.00 93.25 98 ASP A C 1
ATOM 738 O O . ASP A 1 98 ? -16.826 -3.574 7.874 1.00 93.25 98 ASP A O 1
ATOM 742 N N . SER A 1 99 ? -14.646 -3.055 8.061 1.00 94.06 99 SER A N 1
ATOM 743 C CA . SER A 1 99 ? -14.436 -3.721 9.346 1.00 94.06 99 SER A CA 1
ATOM 744 C C . SER A 1 99 ? -15.305 -3.127 10.457 1.00 94.06 99 SER A C 1
ATOM 746 O O . SER A 1 99 ? -15.803 -3.863 11.306 1.00 94.06 99 SER A O 1
ATOM 748 N N . LEU A 1 100 ? -15.553 -1.812 10.425 1.00 91.94 100 LEU A N 1
ATOM 749 C CA . LEU A 1 100 ? -16.455 -1.128 11.364 1.00 91.94 100 LEU A CA 1
ATOM 750 C C . LEU A 1 100 ? -17.938 -1.407 11.103 1.00 91.94 100 LEU A C 1
ATOM 752 O O . LEU A 1 100 ? -18.738 -1.430 12.037 1.00 91.94 100 LEU A O 1
ATOM 756 N N . LEU A 1 101 ? -18.326 -1.560 9.835 1.00 93.38 101 LEU A N 1
ATOM 757 C CA . LEU A 1 101 ? -19.723 -1.779 9.452 1.00 93.38 101 LEU A CA 1
ATOM 758 C C . LEU A 1 101 ? -20.135 -3.252 9.546 1.00 93.38 101 LEU A C 1
ATOM 760 O O . LEU A 1 101 ? -21.306 -3.539 9.790 1.00 93.38 101 LEU A O 1
ATOM 764 N N . HIS A 1 102 ? -19.187 -4.171 9.358 1.00 95.00 102 HIS A N 1
ATOM 765 C CA . HIS A 1 102 ? -19.426 -5.607 9.224 1.00 95.00 102 HIS A CA 1
ATOM 766 C C . HIS A 1 102 ? -18.464 -6.434 10.089 1.00 95.00 102 HIS A C 1
ATOM 768 O O . HIS A 1 102 ? -17.908 -7.429 9.623 1.00 95.00 102 HIS A O 1
ATOM 774 N N . SER A 1 103 ? -18.226 -6.018 11.333 1.00 93.19 103 SER A N 1
ATOM 775 C CA . SER A 1 103 ? -17.340 -6.744 12.250 1.00 93.19 103 SER A CA 1
ATOM 776 C C . SER A 1 103 ? -17.760 -8.215 12.401 1.00 93.19 103 SER A C 1
ATOM 778 O O . SER A 1 103 ? -18.950 -8.521 12.411 1.00 93.19 103 SER A O 1
ATOM 780 N N . GLY A 1 104 ? -16.789 -9.127 12.476 1.00 94.19 104 GLY A N 1
ATOM 781 C CA . GLY A 1 104 ? -17.010 -10.579 12.482 1.00 94.19 104 GLY A CA 1
ATOM 782 C C . GLY A 1 104 ? -17.169 -11.223 11.104 1.00 94.19 104 GLY A C 1
ATOM 783 O O . GLY A 1 104 ? -17.103 -12.443 10.997 1.00 94.19 104 GLY A O 1
ATOM 784 N N . LYS A 1 105 ? -17.311 -10.442 10.025 1.00 96.62 105 LYS A N 1
ATOM 785 C CA . LYS A 1 105 ? -17.303 -10.994 8.665 1.00 96.62 105 LYS A CA 1
ATOM 786 C C . LYS A 1 105 ? -15.904 -11.491 8.294 1.00 96.62 105 LYS A C 1
ATOM 788 O O . LYS A 1 105 ? -14.924 -10.760 8.444 1.00 96.62 105 LYS A O 1
ATOM 793 N N . THR A 1 106 ? -15.837 -12.695 7.734 1.00 96.69 106 THR A N 1
ATOM 794 C CA . THR A 1 106 ? -14.615 -13.257 7.149 1.00 96.69 106 THR A CA 1
ATOM 795 C C . THR A 1 106 ? -14.552 -12.974 5.648 1.00 96.69 106 THR A C 1
ATOM 797 O O . THR A 1 106 ? -15.551 -13.128 4.942 1.00 96.69 106 THR A O 1
ATOM 800 N N . ILE A 1 107 ? -13.386 -12.559 5.149 1.00 96.31 107 ILE A N 1
ATOM 801 C CA . ILE A 1 107 ? -13.129 -12.338 3.721 1.00 96.31 107 ILE A CA 1
ATOM 802 C C . ILE A 1 107 ? -11.852 -13.043 3.258 1.00 96.31 107 ILE A C 1
ATOM 804 O O . ILE A 1 107 ? -10.975 -13.361 4.062 1.00 96.31 107 ILE A O 1
ATOM 808 N N . ASP A 1 108 ? -11.749 -13.252 1.949 1.00 96.56 108 ASP A N 1
ATOM 809 C CA . ASP A 1 108 ? -10.528 -13.706 1.289 1.00 96.56 108 ASP A CA 1
ATOM 810 C C . ASP A 1 108 ? -9.563 -12.543 1.055 1.00 96.56 108 ASP A C 1
ATOM 812 O O . ASP A 1 108 ? -9.939 -11.484 0.548 1.00 96.56 108 ASP A O 1
ATOM 816 N N . TYR A 1 109 ? -8.300 -12.754 1.407 1.00 94.94 109 TYR A N 1
ATOM 817 C CA . TYR A 1 109 ? -7.217 -11.809 1.195 1.00 94.94 109 TYR A CA 1
ATOM 818 C C . TYR A 1 109 ? -5.917 -12.551 0.886 1.00 94.94 109 TYR A C 1
ATOM 820 O O . TYR A 1 109 ? -5.351 -13.219 1.749 1.00 94.94 109 TYR A O 1
ATOM 828 N N . ASN A 1 110 ? -5.446 -12.426 -0.358 1.00 93.62 110 ASN A N 1
ATOM 829 C CA . ASN A 1 110 ? -4.187 -13.002 -0.842 1.00 93.62 110 ASN A CA 1
ATOM 830 C C . ASN A 1 110 ? -3.979 -14.481 -0.438 1.00 93.62 110 ASN A C 1
ATOM 832 O O . ASN A 1 110 ? -2.967 -14.845 0.161 1.00 93.62 110 ASN A O 1
ATOM 836 N N . GLY A 1 111 ? -4.988 -15.321 -0.693 1.00 94.56 111 GLY A N 1
ATOM 837 C CA . GLY A 1 111 ? -4.958 -16.753 -0.366 1.00 94.56 111 GLY A CA 1
ATOM 838 C C . GLY A 1 111 ? -5.184 -17.098 1.111 1.00 94.56 111 GLY A C 1
ATOM 839 O O . GLY A 1 111 ? -5.112 -18.267 1.478 1.00 94.56 111 GLY A O 1
ATOM 840 N N . ARG A 1 112 ? -5.466 -16.114 1.973 1.00 94.62 112 ARG A N 1
ATOM 841 C CA . ARG A 1 112 ? -5.777 -16.313 3.397 1.00 94.62 112 ARG A CA 1
ATOM 842 C C . ARG A 1 112 ? -7.178 -15.811 3.724 1.00 94.62 112 ARG A C 1
ATOM 844 O O . ARG A 1 112 ? -7.710 -14.938 3.043 1.00 94.62 112 ARG A O 1
ATOM 851 N N . LYS A 1 113 ? -7.756 -16.333 4.803 1.00 96.00 113 LYS A N 1
ATOM 852 C CA . LYS A 1 113 ? -9.000 -15.820 5.383 1.00 96.00 113 LYS A CA 1
ATOM 853 C C . LYS A 1 113 ? -8.666 -14.805 6.472 1.00 96.00 113 LYS A C 1
ATOM 855 O O . LYS A 1 113 ? -7.821 -15.080 7.320 1.00 96.00 113 LYS A O 1
ATOM 860 N N . ILE A 1 114 ? -9.326 -13.652 6.449 1.00 95.81 114 ILE A N 1
ATOM 861 C CA . ILE A 1 114 ? -9.221 -12.632 7.500 1.00 95.81 114 ILE A CA 1
ATOM 862 C C . ILE A 1 114 ? -10.603 -12.322 8.062 1.00 95.81 114 ILE A C 1
ATOM 864 O O . ILE A 1 114 ? -11.572 -12.271 7.308 1.00 95.81 114 ILE A O 1
ATOM 868 N N . THR A 1 115 ? -10.692 -12.088 9.365 1.00 96.75 115 THR A N 1
ATOM 869 C CA . THR A 1 115 ? -11.945 -11.794 10.066 1.00 96.75 115 THR A CA 1
ATOM 870 C C . THR A 1 115 ? -11.902 -10.373 10.606 1.00 96.75 115 THR A C 1
ATOM 872 O O . THR A 1 115 ? -10.982 -9.996 11.331 1.00 96.75 115 THR A O 1
ATOM 875 N N . TYR A 1 116 ? -12.901 -9.570 10.244 1.00 96.50 116 TYR A N 1
ATOM 876 C CA . TYR A 1 116 ? -12.965 -8.157 10.605 1.00 96.50 116 TYR A CA 1
ATOM 877 C C . TYR A 1 116 ? -13.096 -7.925 12.109 1.00 96.50 116 TYR A C 1
ATOM 879 O O . TYR A 1 116 ? -14.041 -8.408 12.734 1.00 96.50 116 TYR A O 1
ATOM 887 N N . ALA A 1 117 ? -12.193 -7.115 12.663 1.00 91.56 117 ALA A N 1
ATOM 888 C CA . ALA A 1 117 ? -12.163 -6.775 14.079 1.00 91.56 117 ALA A CA 1
ATOM 889 C C . ALA A 1 117 ? -13.151 -5.636 14.429 1.00 91.56 117 ALA A C 1
ATOM 891 O O . ALA A 1 117 ? -13.215 -4.632 13.703 1.00 91.56 117 ALA A O 1
ATOM 892 N N . PRO A 1 118 ? -13.888 -5.736 15.554 1.00 90.19 118 PRO A N 1
ATOM 893 C CA . PRO A 1 118 ? -14.788 -4.695 16.055 1.00 90.19 118 PRO A CA 1
ATOM 894 C C . PRO A 1 118 ? -14.036 -3.622 16.863 1.00 90.19 118 PRO A C 1
ATOM 896 O O . PRO A 1 118 ? -14.279 -3.443 18.058 1.00 90.19 118 PRO A O 1
ATOM 899 N N . TYR A 1 119 ? -13.112 -2.890 16.240 1.00 91.12 119 TYR A N 1
ATOM 900 C CA . TYR A 1 119 ? -12.352 -1.859 16.955 1.00 91.12 119 TYR A CA 1
ATOM 901 C C . TYR A 1 119 ? -13.215 -0.632 17.296 1.00 91.12 119 TYR A C 1
ATOM 903 O O . TYR A 1 119 ? -14.077 -0.205 16.526 1.00 91.12 119 TYR A O 1
ATOM 911 N N . LYS A 1 120 ? -12.983 -0.066 18.487 1.00 91.31 120 LYS A N 1
ATOM 912 C CA . LYS A 1 120 ? -13.779 1.039 19.060 1.00 91.31 120 LYS A CA 1
ATOM 913 C C . LYS A 1 120 ? -13.048 2.374 19.112 1.00 91.31 120 LYS A C 1
ATOM 915 O O . LYS A 1 120 ? -13.697 3.414 19.204 1.00 91.31 120 LYS A O 1
ATOM 920 N N . MET A 1 121 ? -11.721 2.343 19.041 1.00 91.50 121 MET A N 1
ATOM 921 C CA . MET A 1 121 ? -10.863 3.518 19.115 1.00 91.50 121 MET A CA 1
ATOM 922 C C . MET A 1 121 ? -9.953 3.588 17.891 1.00 91.50 121 MET A C 1
ATOM 924 O O . MET A 1 121 ? -9.451 2.563 17.434 1.00 91.50 121 MET A O 1
ATOM 928 N N . ALA A 1 122 ? -9.739 4.797 17.372 1.00 90.56 122 ALA A N 1
ATOM 929 C CA . ALA A 1 122 ? -8.788 5.058 16.296 1.00 90.56 122 ALA A CA 1
ATOM 930 C C . ALA A 1 122 ? -7.945 6.304 16.600 1.00 90.56 122 ALA A C 1
ATOM 932 O O . ALA A 1 122 ? -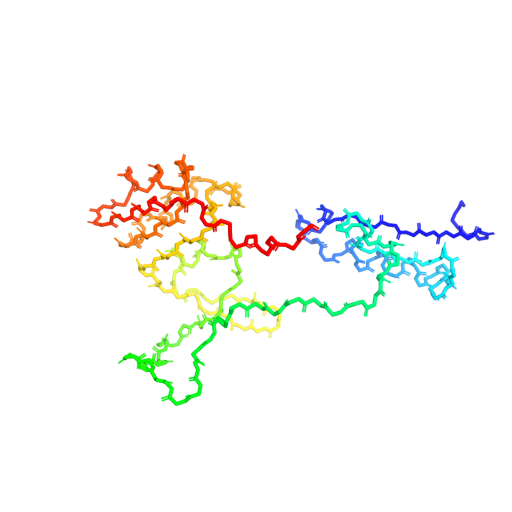8.468 7.312 17.079 1.00 90.56 122 ALA A O 1
ATOM 933 N N . ILE A 1 123 ? -6.648 6.236 16.292 1.00 90.38 123 ILE A N 1
ATOM 934 C CA . ILE A 1 123 ? -5.699 7.343 16.444 1.00 90.38 123 ILE A CA 1
ATOM 935 C C . ILE A 1 123 ? -5.142 7.687 15.063 1.00 90.38 123 ILE A C 1
ATOM 937 O O . ILE A 1 123 ? -4.616 6.822 14.365 1.00 90.38 123 ILE A O 1
ATOM 941 N N . PHE A 1 124 ? -5.253 8.953 14.669 1.00 88.81 124 PHE A N 1
ATOM 942 C CA . PHE A 1 124 ? -4.749 9.471 13.402 1.00 88.81 124 PHE A CA 1
ATOM 943 C C . PHE A 1 124 ? -3.734 10.580 13.662 1.00 88.81 124 PHE A C 1
ATOM 945 O O . PHE A 1 124 ? -4.104 11.650 14.140 1.00 88.81 124 PHE A O 1
ATOM 952 N N . SER A 1 125 ? -2.472 10.340 13.310 1.00 89.69 125 SER A N 1
ATOM 953 C CA . SER A 1 125 ? -1.394 11.332 13.375 1.00 89.69 125 SER A CA 1
ATOM 954 C C . SER A 1 125 ? -0.797 11.546 11.986 1.00 89.69 125 SER A C 1
ATOM 956 O O . SER A 1 125 ? -0.637 10.579 11.238 1.00 89.69 125 SER A O 1
ATOM 958 N N . GLY A 1 126 ? -0.541 12.801 11.604 1.00 84.56 126 GLY A N 1
ATOM 959 C CA . GLY A 1 126 ? 0.116 13.145 10.332 1.00 84.56 126 GLY A CA 1
ATOM 960 C C . GLY A 1 126 ? -0.651 12.719 9.072 1.00 84.56 126 GLY A C 1
ATOM 961 O O . GLY A 1 126 ? -0.080 12.587 7.989 1.00 84.56 126 GLY A O 1
ATOM 962 N N . CYS A 1 127 ? -1.956 12.457 9.185 1.00 84.75 127 CYS A N 1
ATOM 963 C CA . CYS A 1 127 ? -2.769 11.978 8.077 1.00 84.75 127 CYS A CA 1
ATOM 964 C C . CYS A 1 127 ? -4.176 12.584 8.081 1.00 84.75 127 CYS A C 1
ATOM 966 O O . CYS A 1 127 ? -4.769 12.863 9.122 1.00 84.75 127 CYS A O 1
ATOM 968 N N . ASN A 1 128 ? -4.734 12.737 6.877 1.00 87.00 128 ASN A N 1
ATOM 969 C CA . ASN A 1 128 ? -6.136 13.058 6.658 1.00 87.00 128 ASN A CA 1
ATOM 970 C C . ASN A 1 128 ? -6.818 11.834 6.035 1.00 87.00 128 ASN A C 1
ATOM 972 O O . ASN A 1 128 ? -6.522 11.478 4.894 1.00 87.00 128 ASN A O 1
ATOM 976 N N . GLN A 1 129 ? -7.679 11.153 6.791 1.00 84.44 129 GLN A N 1
ATOM 977 C CA . GLN A 1 129 ? -8.369 9.961 6.283 1.00 84.44 129 GLN A CA 1
ATOM 978 C C . GLN A 1 129 ? -9.613 10.295 5.468 1.00 84.44 129 GLN A C 1
ATOM 980 O O . GLN A 1 129 ? -9.954 9.562 4.542 1.00 84.44 129 GLN A O 1
ATOM 985 N N . TRP A 1 130 ? -10.244 11.434 5.750 1.00 85.12 130 TRP A N 1
ATOM 986 C CA . TRP A 1 130 ? -11.448 11.876 5.047 1.00 85.12 130 TRP A CA 1
ATOM 987 C C . TRP A 1 130 ? -11.188 12.317 3.609 1.00 85.12 130 TRP A C 1
ATOM 989 O O . TRP A 1 130 ? -12.125 12.363 2.827 1.00 85.12 130 TRP A O 1
ATOM 999 N N . SER A 1 131 ? -9.941 12.608 3.231 1.00 86.00 131 SER A N 1
ATOM 1000 C CA . SER A 1 131 ? -9.590 12.872 1.829 1.00 86.00 131 SER A CA 1
ATOM 1001 C C . SER A 1 131 ? -9.163 11.624 1.052 1.00 86.00 131 SER A C 1
ATOM 1003 O O . SER A 1 131 ? -9.140 11.652 -0.173 1.00 86.00 131 SER A O 1
ATOM 1005 N N . ARG A 1 132 ? -8.781 10.539 1.739 1.00 84.50 132 ARG A N 1
ATOM 1006 C CA . ARG A 1 132 ? -8.204 9.339 1.106 1.00 84.50 132 ARG A CA 1
ATOM 1007 C C . ARG A 1 132 ? -9.221 8.236 0.841 1.00 84.50 132 ARG A C 1
ATOM 1009 O O . ARG A 1 132 ? -8.991 7.403 -0.032 1.00 84.50 132 ARG A O 1
ATOM 1016 N N . GLN A 1 133 ? -10.300 8.199 1.615 1.00 84.62 133 GLN A N 1
ATOM 1017 C CA . GLN A 1 133 ? -11.357 7.204 1.465 1.00 84.62 133 GLN A CA 1
ATOM 1018 C C . GLN A 1 133 ? -12.306 7.580 0.325 1.00 84.62 133 GLN A C 1
ATOM 1020 O O . GLN A 1 133 ? -12.672 8.740 0.168 1.00 84.62 133 GLN A O 1
ATOM 1025 N N . SER A 1 134 ? -12.708 6.583 -0.464 1.00 85.62 134 SER A N 1
ATOM 1026 C CA . SER A 1 134 ? -13.458 6.800 -1.706 1.00 85.62 134 SER A CA 1
ATOM 1027 C C . SER A 1 134 ? -14.917 7.217 -1.482 1.00 85.62 134 SER A C 1
ATOM 1029 O O . SER A 1 134 ? -15.420 8.067 -2.206 1.00 85.62 134 SER A O 1
ATOM 1031 N N . ASP A 1 135 ? -15.601 6.634 -0.489 1.00 91.06 135 ASP A N 1
ATOM 1032 C CA . ASP A 1 135 ? -17.019 6.906 -0.201 1.00 91.06 135 ASP A CA 1
ATOM 1033 C C . ASP A 1 135 ? -17.184 7.575 1.170 1.00 91.06 135 ASP A C 1
ATOM 1035 O O . ASP A 1 135 ? -17.132 6.932 2.226 1.00 91.06 135 ASP A O 1
ATOM 1039 N N . LEU A 1 136 ? -17.433 8.885 1.138 1.00 88.94 136 LEU A N 1
ATOM 1040 C CA . LEU A 1 136 ? -17.601 9.717 2.328 1.00 88.94 136 LEU A CA 1
ATOM 1041 C C . LEU A 1 136 ? -18.885 9.405 3.105 1.00 88.94 136 LEU A C 1
ATOM 1043 O O . LEU A 1 136 ? -18.904 9.511 4.331 1.00 88.94 136 LEU A O 1
ATOM 1047 N N . ASN A 1 137 ? -19.962 8.994 2.432 1.00 90.81 137 ASN A N 1
ATOM 1048 C CA . ASN A 1 137 ? -21.233 8.688 3.091 1.00 90.81 137 ASN A CA 1
ATOM 1049 C C . ASN A 1 137 ? -21.149 7.363 3.847 1.00 90.81 137 ASN A C 1
ATOM 1051 O O . ASN A 1 137 ? -21.638 7.246 4.975 1.00 90.81 137 ASN A O 1
ATOM 1055 N N . LYS A 1 138 ? -20.486 6.367 3.254 1.00 91.19 138 LYS A N 1
ATOM 1056 C CA . LYS A 1 138 ? -20.137 5.124 3.944 1.00 91.19 138 LYS A CA 1
ATOM 1057 C C . LYS A 1 138 ? -19.208 5.384 5.121 1.00 91.19 138 LYS A C 1
ATOM 1059 O O . LYS A 1 138 ? -19.468 4.874 6.210 1.00 91.19 138 LYS A O 1
ATOM 1064 N N . MET A 1 139 ? -18.192 6.223 4.930 1.00 88.75 139 MET A N 1
ATOM 1065 C CA . MET A 1 139 ? -17.277 6.621 5.996 1.00 88.75 139 MET A CA 1
ATOM 1066 C C . MET A 1 139 ? -18.021 7.310 7.150 1.00 88.75 139 MET A C 1
ATOM 1068 O O . MET A 1 139 ? -17.835 6.954 8.308 1.00 88.75 139 MET A O 1
ATOM 1072 N N . LYS A 1 140 ? -18.961 8.215 6.863 1.00 88.62 140 LYS A N 1
ATOM 1073 C CA . LYS A 1 140 ? -19.803 8.852 7.888 1.00 88.62 140 LYS A CA 1
ATOM 1074 C C . LYS A 1 140 ? -20.540 7.828 8.757 1.00 88.62 140 LYS A C 1
ATOM 1076 O O . LYS A 1 140 ? -20.555 7.971 9.977 1.00 88.62 140 LYS A O 1
ATOM 1081 N N . ARG A 1 141 ? -21.113 6.781 8.151 1.00 90.19 141 ARG A N 1
ATOM 1082 C CA . ARG A 1 141 ? -21.787 5.693 8.884 1.00 90.19 141 ARG A CA 1
ATOM 1083 C C . ARG A 1 141 ? -20.808 4.843 9.693 1.00 90.19 141 ARG A C 1
ATOM 1085 O O . ARG A 1 141 ? -21.112 4.499 10.830 1.00 90.19 141 ARG A O 1
ATOM 1092 N N . SER A 1 142 ? -19.640 4.514 9.137 1.00 89.94 142 SER A N 1
ATOM 1093 C CA . SER A 1 142 ? -18.646 3.699 9.845 1.00 89.94 142 SER A CA 1
ATOM 1094 C C . SER A 1 142 ? -18.079 4.434 11.061 1.00 89.94 142 SER A C 1
ATOM 1096 O O . SER A 1 142 ? -17.926 3.841 12.121 1.00 89.94 142 SER A O 1
ATOM 1098 N N . PHE A 1 143 ? -17.827 5.740 10.945 1.00 87.56 143 PHE A N 1
ATOM 1099 C CA . PHE A 1 143 ? -17.289 6.553 12.038 1.00 87.56 143 PHE A CA 1
ATOM 1100 C C . PHE A 1 143 ? -18.252 6.702 13.220 1.00 87.56 143 PHE A C 1
ATOM 1102 O O . PHE A 1 143 ? -17.796 6.838 14.348 1.00 87.56 143 PHE A O 1
ATOM 1109 N N . GLN A 1 144 ? -19.566 6.584 13.009 1.00 87.38 144 GLN A N 1
ATOM 1110 C CA . GLN A 1 144 ? -20.544 6.548 14.106 1.00 87.38 144 GLN A CA 1
ATOM 1111 C C . GLN A 1 144 ? -20.449 5.280 14.973 1.00 87.38 144 GLN A C 1
ATOM 1113 O O . GLN A 1 144 ? -21.036 5.242 16.053 1.00 87.38 144 GLN A O 1
ATOM 1118 N N . LYS A 1 145 ? -19.747 4.232 14.513 1.00 89.44 145 LYS A N 1
ATOM 1119 C CA . LYS A 1 145 ? -19.490 3.004 15.286 1.00 89.44 145 LYS A CA 1
ATOM 1120 C C . LYS A 1 145 ? -18.268 3.118 16.201 1.00 89.44 145 LYS A C 1
ATOM 1122 O O . LYS A 1 145 ? -18.124 2.282 17.093 1.00 89.44 145 LYS A O 1
ATOM 1127 N N . LEU A 1 146 ? -17.413 4.118 15.980 1.00 89.50 146 LEU A N 1
ATOM 1128 C CA . LEU A 1 146 ? -16.276 4.414 16.844 1.00 89.50 146 LEU A CA 1
ATOM 1129 C C . LEU A 1 146 ? -16.752 5.159 18.089 1.00 89.50 146 LEU A C 1
ATOM 1131 O O . LEU A 1 146 ? -17.603 6.045 18.024 1.00 89.50 146 LEU A O 1
ATOM 1135 N N . GLU A 1 147 ? -16.178 4.796 19.227 1.00 89.38 147 GLU A N 1
ATOM 1136 C CA . GLU A 1 147 ? -16.451 5.449 20.505 1.00 89.38 147 GLU A CA 1
ATOM 1137 C C . GLU A 1 147 ? -15.474 6.595 20.752 1.00 89.38 147 GLU A C 1
ATOM 1139 O O . GLU A 1 147 ? -15.867 7.632 21.288 1.00 89.38 147 GLU A O 1
ATOM 1144 N N . ILE A 1 148 ? -14.220 6.414 20.325 1.00 87.88 148 ILE A N 1
ATOM 1145 C CA . ILE A 1 148 ? -13.135 7.369 20.538 1.00 87.88 148 ILE A CA 1
ATOM 1146 C C . ILE A 1 148 ? -12.363 7.563 19.236 1.00 87.88 148 ILE A C 1
ATOM 1148 O O . ILE A 1 148 ? -11.911 6.602 18.607 1.00 87.88 148 ILE A O 1
ATOM 1152 N N . VAL A 1 149 ? -12.163 8.823 18.857 1.00 86.56 149 VAL A N 1
ATOM 1153 C CA . VAL A 1 149 ? -11.268 9.196 17.761 1.00 86.56 149 VAL A CA 1
ATOM 1154 C C . VAL A 1 149 ? -10.306 10.271 18.247 1.00 86.56 149 VAL A C 1
ATOM 1156 O O . VAL A 1 149 ? -10.719 11.320 18.742 1.00 86.56 149 VAL A O 1
ATOM 1159 N N . VAL A 1 150 ? -9.011 10.007 18.096 1.00 87.62 150 VAL A N 1
ATOM 1160 C CA . VAL A 1 150 ? -7.946 10.965 18.404 1.00 87.62 150 VAL A CA 1
ATOM 1161 C C . VAL A 1 150 ? -7.310 11.409 17.097 1.00 87.62 150 VAL A C 1
ATOM 1163 O O . VAL A 1 150 ? -6.907 10.575 16.287 1.00 87.62 150 VAL A O 1
ATOM 1166 N N . SER A 1 151 ? -7.219 12.720 16.883 1.00 85.38 151 SER A N 1
ATOM 1167 C CA . SER A 1 151 ? -6.555 13.294 15.716 1.00 85.38 151 SER A CA 1
ATOM 1168 C C . SER A 1 151 ? -5.463 14.264 16.148 1.00 85.38 151 SER A C 1
ATOM 1170 O O . SER A 1 151 ? -5.717 15.211 16.887 1.00 85.38 151 SER A O 1
ATOM 1172 N N . ILE A 1 152 ? -4.246 14.023 15.672 1.00 86.56 152 ILE A N 1
ATOM 1173 C CA . ILE A 1 152 ? -3.065 14.842 15.937 1.00 86.56 152 ILE A CA 1
ATOM 1174 C C . ILE A 1 152 ? -2.622 15.412 14.593 1.00 86.56 152 ILE A C 1
ATOM 1176 O O . ILE A 1 152 ? -2.181 14.680 13.705 1.00 86.56 152 ILE A O 1
ATOM 1180 N N . ASN A 1 153 ? -2.822 16.713 14.411 1.00 79.81 153 ASN A N 1
ATOM 1181 C CA . ASN A 1 153 ? -2.568 17.404 13.151 1.00 79.81 153 ASN A CA 1
ATOM 1182 C C . ASN A 1 153 ? -2.128 18.840 13.433 1.00 79.81 153 ASN A C 1
ATOM 1184 O O . ASN A 1 153 ? -2.555 19.435 14.411 1.00 79.81 153 ASN A O 1
ATOM 1188 N N . TYR A 1 154 ? -1.324 19.420 12.546 1.00 80.44 154 TYR A N 1
ATOM 1189 C CA . TYR A 1 154 ? -0.917 20.827 12.652 1.00 80.44 154 TYR A CA 1
ATOM 1190 C C . TYR A 1 154 ? -1.977 21.800 12.106 1.00 80.44 154 TYR A C 1
ATOM 1192 O O . TYR A 1 154 ? -1.921 22.998 12.363 1.00 80.44 154 TYR A O 1
ATOM 1200 N N . SER A 1 155 ? -2.940 21.301 11.323 1.00 78.56 155 SER A N 1
ATOM 1201 C CA . SER A 1 155 ? -3.974 22.106 10.667 1.00 78.56 155 SER A CA 1
ATOM 1202 C C . SER A 1 155 ? -5.376 21.527 10.850 1.00 78.56 155 SER A C 1
ATOM 1204 O O . SER A 1 155 ? -5.571 20.319 11.033 1.00 78.56 155 SER A O 1
ATOM 1206 N N . TRP A 1 156 ? -6.375 22.406 10.750 1.00 79.12 156 TRP A N 1
ATOM 1207 C CA . TRP A 1 156 ? -7.796 22.062 10.769 1.00 79.12 156 TRP A CA 1
ATOM 1208 C C . TRP A 1 156 ? -8.233 21.420 9.447 1.00 79.12 156 TRP A C 1
ATOM 1210 O O . TRP A 1 156 ? -8.901 22.031 8.617 1.00 79.12 156 TRP A O 1
ATOM 1220 N N . THR A 1 157 ? -7.834 20.169 9.230 1.00 77.75 157 THR A N 1
ATOM 1221 C CA . THR A 1 157 ? -8.266 19.397 8.056 1.00 77.75 157 THR A CA 1
ATOM 1222 C C . THR A 1 157 ? -9.682 18.826 8.235 1.00 77.75 157 THR A C 1
ATOM 1224 O O . THR A 1 157 ? -10.257 18.846 9.324 1.00 77.75 157 THR A O 1
ATOM 1227 N N . ALA A 1 158 ? -10.262 18.267 7.166 1.00 75.19 158 ALA A N 1
ATOM 1228 C CA . ALA A 1 158 ? -11.587 17.634 7.219 1.00 75.19 158 ALA A CA 1
ATOM 1229 C C . ALA A 1 158 ? -11.688 16.518 8.277 1.00 75.19 158 ALA A C 1
ATOM 1231 O O . ALA A 1 158 ? -12.771 16.288 8.808 1.00 75.19 158 ALA A O 1
ATOM 1232 N N . SER A 1 159 ? -10.564 15.870 8.615 1.00 65.00 159 SER A N 1
ATOM 1233 C CA . SER A 1 159 ? -10.500 14.863 9.676 1.00 65.00 159 SER A CA 1
ATOM 1234 C C . SER A 1 159 ? -10.941 15.421 11.040 1.00 65.00 159 SER A C 1
ATOM 1236 O O . SER A 1 159 ? -12.041 15.072 11.468 1.00 65.00 159 SER A O 1
ATOM 1238 N N . PRO A 1 160 ? -10.191 16.324 11.702 1.00 57.84 160 PRO A N 1
ATOM 1239 C CA . PRO A 1 160 ? -10.585 16.896 12.991 1.00 57.84 160 PRO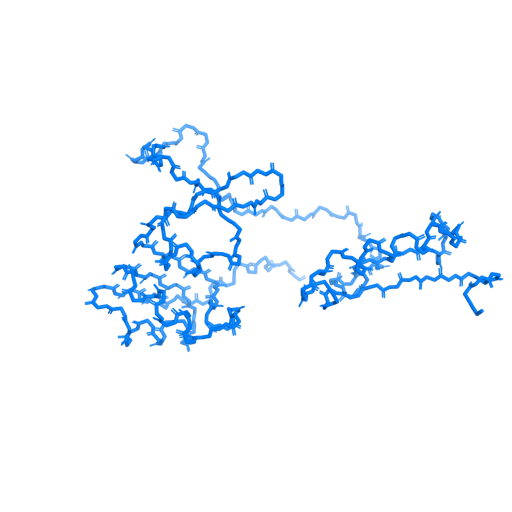 A CA 1
ATOM 1240 C C . PRO A 1 160 ? -11.934 17.634 12.962 1.00 57.84 160 PRO A C 1
ATOM 1242 O O . PRO A 1 160 ? -12.697 17.537 13.923 1.00 57.84 160 PRO A O 1
ATOM 1245 N N . ILE A 1 161 ? -12.280 18.314 11.859 1.00 55.12 161 ILE A N 1
ATOM 1246 C CA . ILE A 1 161 ? -13.530 19.091 11.759 1.00 55.12 161 ILE A CA 1
ATOM 1247 C C . ILE A 1 161 ? -14.773 18.189 11.756 1.00 55.12 161 ILE A C 1
ATOM 1249 O O . ILE A 1 161 ? -15.730 18.454 12.489 1.00 55.12 161 ILE A O 1
ATOM 1253 N N . LEU A 1 162 ? -14.798 17.124 10.944 1.00 56.88 162 LEU A N 1
ATOM 1254 C CA . LEU A 1 162 ? -15.960 16.229 10.916 1.00 56.88 162 LEU A CA 1
ATOM 1255 C C . LEU A 1 162 ? -16.053 15.352 12.171 1.00 56.88 162 LEU A C 1
ATOM 1257 O O . LEU A 1 162 ? -17.163 14.954 12.531 1.00 56.88 162 LEU A O 1
ATOM 1261 N N . PHE A 1 163 ? -14.939 15.093 12.869 1.00 59.81 163 PHE A N 1
ATOM 1262 C CA . PHE A 1 163 ? -14.953 14.344 14.130 1.00 59.81 163 PHE A CA 1
ATOM 1263 C C . PHE A 1 163 ? -15.784 15.045 15.203 1.00 59.81 163 PHE A C 1
ATOM 1265 O O . PHE A 1 163 ? -16.667 14.405 15.782 1.00 59.81 163 PHE A O 1
ATOM 1272 N N . TYR A 1 164 ? -15.612 16.362 15.367 1.00 51.69 164 TYR A N 1
ATOM 1273 C CA . TYR A 1 164 ? -16.377 17.181 16.317 1.00 51.69 164 TYR A CA 1
ATOM 1274 C C . TYR A 1 164 ? -17.899 17.093 16.139 1.00 51.69 164 TYR A C 1
ATOM 1276 O O . TYR A 1 164 ? -18.635 17.222 17.113 1.00 51.69 164 TYR A O 1
ATOM 1284 N N . ARG A 1 165 ? -18.387 16.861 14.913 1.00 51.16 165 ARG A N 1
ATOM 1285 C CA . ARG A 1 165 ? -19.828 16.819 14.610 1.00 51.16 165 ARG A CA 1
ATOM 1286 C C . ARG A 1 165 ? -20.445 15.418 14.628 1.00 51.16 165 ARG A C 1
ATOM 1288 O O . ARG A 1 165 ? -21.669 15.318 14.593 1.00 51.16 165 ARG A O 1
ATOM 1295 N N . LEU A 1 166 ? -19.649 14.345 14.617 1.00 54.62 166 LEU A N 1
ATOM 1296 C CA . LEU A 1 166 ? -20.156 12.989 14.345 1.00 54.62 166 LEU A CA 1
ATOM 1297 C C . LEU A 1 166 ? -19.906 11.961 15.449 1.00 54.62 166 LEU A C 1
ATOM 1299 O O . LEU A 1 166 ? -20.717 11.043 15.588 1.00 54.62 166 LEU A O 1
ATOM 1303 N N . ALA A 1 167 ? -18.830 12.086 16.227 1.00 51.97 167 ALA A N 1
ATOM 1304 C CA . ALA A 1 167 ? -18.570 11.159 17.325 1.00 51.97 167 ALA A CA 1
ATOM 1305 C C . ALA A 1 167 ? -19.318 11.608 18.589 1.00 51.97 167 ALA A C 1
ATOM 1307 O O . ALA A 1 167 ? -19.200 12.747 19.031 1.00 51.97 167 ALA A O 1
ATOM 1308 N N . ARG A 1 168 ? -20.127 10.703 19.152 1.00 47.19 168 ARG A N 1
ATOM 1309 C CA . ARG A 1 168 ? -21.084 11.007 20.232 1.00 47.19 168 ARG A CA 1
ATOM 1310 C C . ARG A 1 168 ? -20.485 11.021 21.646 1.00 47.19 168 ARG A C 1
ATOM 1312 O O . ARG A 1 168 ? -21.228 11.321 22.573 1.00 47.19 168 ARG A O 1
ATOM 1319 N N . ARG A 1 169 ? -19.221 10.619 21.846 1.00 51.59 169 ARG A N 1
ATOM 1320 C CA . ARG A 1 169 ? -18.686 10.324 23.194 1.00 51.59 169 ARG A CA 1
ATOM 1321 C C . ARG A 1 169 ? -17.406 11.077 23.561 1.00 51.59 169 ARG A C 1
ATOM 1323 O O . ARG A 1 169 ? -17.446 11.815 24.535 1.00 51.59 169 ARG A O 1
ATOM 1330 N N . LEU A 1 170 ? -16.305 10.946 22.814 1.00 48.72 170 LEU A N 1
ATOM 1331 C CA . LEU A 1 170 ? -15.083 11.733 23.054 1.00 48.72 170 LEU A CA 1
ATOM 1332 C C . LEU A 1 170 ? -14.270 11.954 21.772 1.00 48.72 170 LEU A C 1
ATOM 1334 O O . LEU A 1 170 ? -13.959 11.004 21.053 1.00 48.72 170 LEU A O 1
ATOM 1338 N N . ASN A 1 171 ? -13.875 13.209 21.539 1.00 56.47 171 ASN A N 1
ATOM 1339 C CA . ASN A 1 171 ? -12.931 13.607 20.497 1.00 56.47 171 ASN A CA 1
ATOM 1340 C C . ASN A 1 171 ? -11.792 14.401 21.121 1.00 56.47 171 ASN A C 1
ATOM 1342 O O . ASN A 1 171 ? -12.038 15.368 21.839 1.00 56.47 171 ASN A O 1
ATOM 1346 N N . VAL A 1 172 ? -10.558 14.042 20.781 1.00 58.62 172 VAL A N 1
ATOM 1347 C CA . VAL A 1 172 ? -9.379 14.831 21.147 1.00 58.62 172 VAL A CA 1
ATOM 1348 C C . VAL A 1 172 ? -8.690 15.257 19.859 1.00 58.62 172 VAL A C 1
ATOM 1350 O O . VAL A 1 172 ? -8.223 14.418 19.088 1.00 58.62 172 VAL A O 1
ATOM 1353 N N . THR A 1 173 ? -8.674 16.566 19.609 1.00 59.41 173 THR A N 1
ATOM 1354 C CA . THR A 1 173 ? -7.871 17.170 18.540 1.00 59.41 173 THR A CA 1
ATOM 1355 C C . THR A 1 173 ? -6.697 17.880 19.186 1.00 59.41 173 THR A C 1
ATOM 1357 O O . THR A 1 173 ? -6.902 18.825 19.944 1.00 59.41 173 THR A O 1
ATOM 1360 N N . ILE A 1 1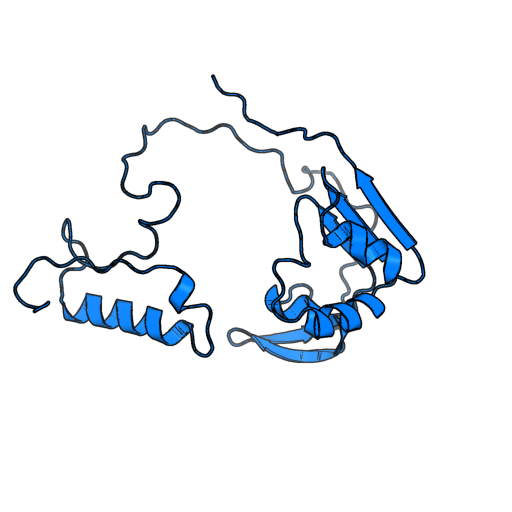74 ? -5.483 17.418 18.896 1.00 67.94 174 ILE A N 1
ATOM 1361 C CA . ILE A 1 174 ? -4.254 18.054 19.372 1.00 67.94 174 ILE A CA 1
ATOM 1362 C C . ILE A 1 174 ? -3.639 18.797 18.193 1.00 67.94 174 ILE A C 1
ATOM 1364 O O . ILE A 1 174 ? -3.219 18.174 17.215 1.00 67.94 174 ILE A O 1
ATOM 1368 N N . LEU A 1 175 ? -3.612 20.127 18.297 1.00 62.09 175 LEU A N 1
ATOM 1369 C CA . LEU A 1 175 ? -2.858 20.982 17.391 1.00 62.09 175 LEU A CA 1
ATOM 1370 C C . LEU A 1 175 ? -1.428 21.062 17.905 1.00 62.09 175 LEU A C 1
ATOM 1372 O O . LEU A 1 175 ? -1.171 21.664 18.945 1.00 62.09 175 LEU A O 1
ATOM 1376 N N . MET A 1 176 ? -0.513 20.424 17.187 1.00 57.84 176 MET A N 1
ATOM 1377 C CA . MET A 1 176 ? 0.912 20.579 17.446 1.00 57.84 176 MET A CA 1
ATOM 1378 C C . MET A 1 176 ? 1.487 21.583 16.446 1.00 57.84 176 MET A C 1
ATOM 1380 O O . MET A 1 176 ? 1.124 21.516 15.266 1.00 57.84 176 MET A O 1
ATOM 1384 N N . PRO A 1 177 ? 2.373 22.503 16.873 1.00 48.81 177 PRO A N 1
ATOM 1385 C CA . PRO A 1 177 ? 3.184 23.242 15.921 1.00 48.81 177 PRO A CA 1
ATOM 1386 C C . PRO A 1 177 ? 3.945 22.228 15.067 1.00 48.81 177 PRO A C 1
ATOM 1388 O O . PRO A 1 177 ? 4.337 21.166 15.557 1.00 48.81 177 PRO A O 1
ATOM 1391 N N . THR A 1 178 ? 4.111 22.530 13.783 1.00 43.50 178 THR A N 1
ATOM 1392 C CA . THR A 1 178 ? 4.889 21.693 12.875 1.00 43.50 178 THR A CA 1
ATOM 1393 C C . THR A 1 178 ? 6.322 21.631 13.388 1.00 43.50 178 THR A C 1
ATOM 1395 O O . THR A 1 178 ? 7.141 22.481 13.059 1.00 43.50 178 THR A O 1
ATOM 1398 N N . VAL A 1 179 ? 6.648 20.615 14.183 1.00 39.22 179 VAL A N 1
ATOM 1399 C CA . VAL A 1 179 ? 8.016 20.125 14.241 1.00 39.22 179 VAL A CA 1
ATOM 1400 C C . VAL A 1 179 ? 8.142 19.299 12.979 1.00 39.22 179 VAL A C 1
ATOM 1402 O O . VAL A 1 179 ? 7.818 18.114 12.937 1.00 39.22 179 VAL A O 1
ATOM 1405 N N . LEU A 1 180 ? 8.529 19.969 11.898 1.00 35.31 180 LEU A N 1
ATOM 1406 C CA . LEU A 1 180 ? 9.260 19.273 10.866 1.00 35.31 180 LEU A CA 1
ATOM 1407 C C . LEU A 1 180 ? 10.424 18.638 11.627 1.00 35.31 180 LEU A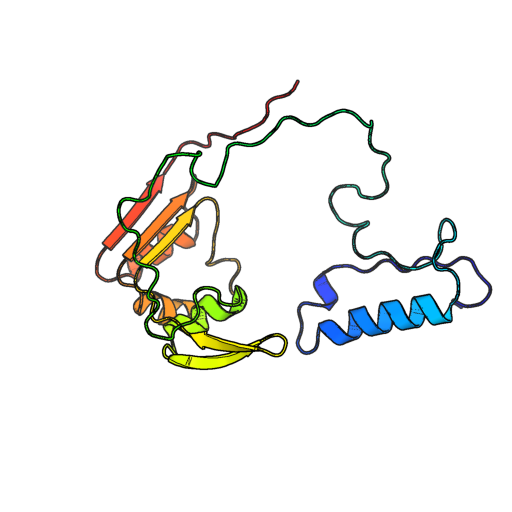 C 1
ATOM 1409 O O . LEU A 1 180 ? 11.343 19.335 12.042 1.00 35.31 180 LEU A O 1
ATOM 1413 N N . THR A 1 181 ? 10.429 17.316 11.772 1.00 35.38 181 THR A N 1
ATOM 1414 C CA . THR A 1 181 ? 11.696 16.596 11.674 1.00 35.38 181 THR A CA 1
ATOM 1415 C C . THR A 1 181 ? 12.162 16.738 10.226 1.00 35.38 181 THR A C 1
ATOM 1417 O O . THR A 1 181 ? 12.265 15.783 9.464 1.00 35.38 181 THR A O 1
ATOM 1420 N N . ALA A 1 182 ? 12.407 17.987 9.825 1.00 31.94 182 ALA A N 1
ATOM 1421 C CA . ALA A 1 182 ? 13.470 18.283 8.921 1.00 31.94 182 ALA A CA 1
ATOM 1422 C C . ALA A 1 182 ? 14.688 17.741 9.659 1.00 31.94 182 ALA A C 1
ATOM 1424 O O . ALA A 1 182 ? 15.132 18.272 10.673 1.00 31.94 182 ALA A O 1
ATOM 1425 N N . THR A 1 183 ? 15.230 16.648 9.151 1.00 31.52 183 THR A N 1
ATOM 1426 C CA . THR A 1 183 ? 16.663 16.653 8.930 1.00 31.52 183 THR A CA 1
ATOM 1427 C C . THR A 1 183 ? 16.966 17.925 8.132 1.00 31.52 183 THR A C 1
ATOM 1429 O O . THR A 1 183 ? 16.980 17.904 6.903 1.00 31.52 183 THR A O 1
ATOM 1432 N N . GLU A 1 184 ? 17.081 19.058 8.831 1.00 28.88 184 GLU A N 1
ATOM 1433 C CA . GLU A 1 184 ? 17.859 20.195 8.377 1.00 28.88 184 GLU A CA 1
ATOM 1434 C C . GLU A 1 184 ? 19.281 19.656 8.268 1.00 28.88 184 GLU A C 1
ATOM 1436 O O . GLU A 1 184 ? 20.020 19.547 9.243 1.00 28.88 184 GLU A O 1
ATOM 1441 N N . ALA A 1 185 ? 19.613 19.189 7.075 1.00 25.91 185 ALA A N 1
ATOM 1442 C CA . ALA A 1 185 ? 20.977 19.050 6.632 1.00 25.91 185 ALA A CA 1
ATOM 1443 C C . ALA A 1 185 ? 21.113 20.056 5.490 1.00 25.91 185 ALA A C 1
ATOM 1445 O O . ALA A 1 185 ? 20.620 19.792 4.398 1.00 25.91 185 ALA A O 1
ATOM 1446 N N . PHE A 1 186 ? 21.653 21.220 5.866 1.00 33.53 186 PHE A N 1
ATOM 1447 C CA . PHE A 1 186 ? 22.378 22.227 5.079 1.00 33.53 186 PHE A CA 1
ATOM 1448 C C . PHE A 1 186 ? 22.063 22.361 3.584 1.00 33.53 186 PHE A C 1
ATOM 1450 O O . PHE A 1 186 ? 22.389 21.436 2.808 1.00 33.53 186 PHE A O 1
#

Foldseek 3Di:
DLAPDQAEAEDEPPQLPDVVSVVVVVVLQVVLVVSVFPPPDSGGYDHDCVDDNPPDDDPPDDDDDDDDPDDDPPDDDPDDDPDQVQADPDDDPLCLLVLLVPAQDWDDDPNDIGGRGNDQEDEAEPDDPCVVHDDNVSVLVSLLSHQEYEYEEQDDDPRLVVCVVRHDHDYHYHRDHDPPPPPPDD

Organism: NCBI:txid887324

InterPro domains:
  IPR006656 Molybdopterin oxidoreductase [PF00384] (9-157)
  IPR050612 Prokaryotic Molybdopterin Oxidoreductases [PTHR43742] (4-158)

Secondary structure (DSSP, 8-state):
--TTS--EEE--TTTTSSTTTHHHHHHHHHHHHHHT-TTSTT-EEES-TTSTTBTBPP--PPPPPPPPSSPPTT---S------TTS-S---GGGHHHHHHSTT-EEEETTEEEE-----EEEEES--STTT-S-HHHHHHHHTT-SEEEEEESS--HHHHHHHHH-SSEEEEEE-----------

Sequence (186 aa):
MLAGKRTQLIFGWAIQRQQHGEQPYWMGAVLAAMLGQIGLAGGGISYAHHYSSIGVSSSGAAMPSSFPSNLDEGQTVKYTNKDYQGYSEVIPVTRTTDSLLHSGKTIDYNGRKITYAPYKMAIFSGCNQWSRQSDLNKMKRSFQKLEIVVSINYSWTASPILFYRLARRLNVTILMPTVLTATEAF

pLDDT: mean 85.23, std 16.59, range [25.91, 97.88]

Radius of gyration: 22.52 Å; chains: 1; bounding box: 48×40×64 Å